Protein AF-K6VP68-F1 (afdb_monomer_lite)

Secondary structure (DSSP, 8-state):
--HHHHHHHHT-SPP-SSHHHHHHHHHHHHHHHHHHHHHHHHHTTSEEEE--TT--S-EEEES-----S-HHHHHHHHHHGGGTTS-HHHHHHSS-PPPHHHHHHHHHHTTSBPPPB--TT-TT--BPPBS-HHHHHHHHHHHHHHHHHGGGS-HHHHHHHHHHHHTTSS-PPTT-SSPTTHHHH-TTTGGGG--

Structure (mmCIF, N/CA/C/O backbone):
data_AF-K6VP68-F1
#
_entry.id   AF-K6VP68-F1
#
loop_
_atom_site.group_PDB
_atom_site.id
_atom_site.type_symbol
_atom_site.label_atom_id
_atom_site.label_alt_id
_atom_site.label_comp_id
_atom_site.label_asym_id
_atom_site.label_entity_id
_atom_site.label_seq_id
_atom_site.pdbx_PDB_ins_code
_atom_site.Cartn_x
_atom_site.Cartn_y
_atom_site.Cartn_z
_atom_site.occupancy
_atom_site.B_iso_or_equiv
_atom_site.auth_seq_id
_atom_site.auth_comp_id
_atom_site.auth_asym_id
_atom_site.auth_atom_id
_atom_site.pdbx_PDB_model_num
ATOM 1 N N . MET A 1 1 ? -4.370 8.203 -10.113 1.00 83.00 1 MET A N 1
ATOM 2 C CA . MET A 1 1 ? -3.996 6.776 -9.975 1.00 83.00 1 MET A CA 1
ATOM 3 C C . MET A 1 1 ? -4.037 6.416 -8.497 1.00 83.00 1 MET A C 1
ATOM 5 O O . MET A 1 1 ? -3.934 7.322 -7.684 1.00 83.00 1 MET A O 1
ATOM 9 N N . ARG A 1 2 ? -4.257 5.149 -8.138 1.00 89.81 2 ARG A N 1
ATOM 10 C CA . ARG A 1 2 ? -4.382 4.716 -6.736 1.00 89.81 2 ARG A CA 1
ATOM 11 C C . ARG A 1 2 ? -3.009 4.528 -6.073 1.00 89.81 2 ARG A C 1
ATOM 13 O O . ARG A 1 2 ? -2.051 4.166 -6.751 1.00 89.81 2 ARG A O 1
ATOM 20 N N . ILE A 1 3 ? -2.903 4.758 -4.762 1.00 90.88 3 ILE A N 1
ATOM 21 C CA . ILE A 1 3 ? -1.670 4.554 -3.972 1.00 90.88 3 ILE A CA 1
ATOM 22 C C . ILE A 1 3 ? -1.188 3.105 -4.112 1.00 90.88 3 ILE A C 1
ATOM 24 O O . ILE A 1 3 ? 0.007 2.852 -4.252 1.00 90.88 3 ILE A O 1
ATOM 28 N N . ALA A 1 4 ? -2.113 2.147 -4.104 1.00 90.19 4 ALA A N 1
ATOM 29 C CA . ALA A 1 4 ? -1.839 0.725 -4.243 1.00 90.19 4 ALA A CA 1
ATOM 30 C C . ALA A 1 4 ? -1.247 0.369 -5.619 1.00 90.19 4 ALA A C 1
ATOM 32 O O . ALA A 1 4 ? -0.369 -0.494 -5.693 1.00 90.19 4 ALA A O 1
ATOM 33 N N . ASP A 1 5 ? -1.655 1.068 -6.685 1.00 91.06 5 ASP A N 1
ATOM 34 C CA . ASP A 1 5 ? -1.053 0.915 -8.016 1.00 91.06 5 ASP A CA 1
ATOM 35 C C . ASP A 1 5 ? 0.373 1.441 -8.033 1.00 91.06 5 ASP A C 1
ATOM 37 O O . ASP A 1 5 ? 1.297 0.732 -8.425 1.00 91.06 5 ASP A O 1
ATOM 41 N N . GLU A 1 6 ? 0.554 2.685 -7.585 1.00 92.31 6 GLU A N 1
ATOM 42 C CA . GLU A 1 6 ? 1.857 3.341 -7.585 1.00 92.31 6 GLU A CA 1
ATOM 43 C C . GLU A 1 6 ? 2.849 2.575 -6.699 1.00 92.31 6 GLU A C 1
ATOM 45 O O . GLU A 1 6 ? 3.997 2.362 -7.090 1.00 92.31 6 GLU A O 1
ATOM 50 N N . TRP A 1 7 ? 2.392 2.043 -5.560 1.00 90.56 7 TRP A N 1
ATOM 51 C CA . TRP A 1 7 ? 3.158 1.107 -4.740 1.00 90.56 7 TRP A CA 1
ATOM 52 C C . TRP A 1 7 ? 3.591 -0.129 -5.532 1.00 90.56 7 TRP A C 1
ATOM 54 O O . TRP A 1 7 ? 4.775 -0.488 -5.514 1.00 90.56 7 TRP A O 1
ATOM 64 N N . LEU A 1 8 ? 2.659 -0.800 -6.219 1.00 88.12 8 LEU A N 1
ATOM 65 C CA . LEU A 1 8 ? 2.969 -2.030 -6.942 1.00 88.12 8 LEU A CA 1
ATOM 66 C C . LEU A 1 8 ? 3.945 -1.773 -8.091 1.00 88.12 8 LEU A C 1
ATOM 68 O O . LEU A 1 8 ? 4.853 -2.580 -8.289 1.00 88.12 8 LEU A O 1
ATOM 72 N N . LEU A 1 9 ? 3.797 -0.644 -8.785 1.00 88.44 9 LEU A N 1
ATOM 73 C CA . LEU A 1 9 ? 4.669 -0.209 -9.873 1.00 88.44 9 LEU A CA 1
ATOM 74 C C . LEU A 1 9 ? 6.091 0.089 -9.382 1.00 88.44 9 LEU A C 1
ATOM 76 O O . LEU A 1 9 ? 7.067 -0.424 -9.928 1.00 88.44 9 LEU A O 1
ATOM 80 N N . LEU A 1 10 ? 6.227 0.852 -8.295 1.00 86.38 10 LEU A N 1
ATOM 81 C CA . LEU A 1 10 ? 7.530 1.191 -7.709 1.00 86.38 10 LEU A CA 1
ATOM 82 C C . LEU A 1 10 ? 8.259 -0.013 -7.104 1.00 86.38 10 LEU A C 1
ATOM 84 O O . LEU A 1 10 ? 9.476 0.034 -6.901 1.00 86.38 10 LEU A O 1
ATOM 88 N N . THR A 1 11 ? 7.521 -1.079 -6.791 1.00 83.56 11 THR A N 1
ATOM 89 C CA . THR A 1 11 ? 8.045 -2.290 -6.148 1.00 83.56 11 THR A CA 1
ATOM 90 C C . THR A 1 11 ? 8.010 -3.531 -7.041 1.00 83.56 11 THR A C 1
ATOM 92 O O . THR A 1 11 ? 8.323 -4.623 -6.563 1.00 83.56 11 THR A O 1
ATOM 95 N N . ALA A 1 12 ? 7.655 -3.376 -8.322 1.00 76.31 12 ALA A N 1
ATOM 96 C CA . ALA A 1 12 ? 7.485 -4.477 -9.269 1.00 76.31 12 ALA A CA 1
ATOM 97 C C . ALA A 1 12 ? 8.758 -5.295 -9.482 1.00 76.31 12 ALA A C 1
ATOM 99 O O . ALA A 1 12 ? 8.712 -6.524 -9.554 1.00 76.31 12 ALA A O 1
ATOM 100 N N . GLU A 1 13 ? 9.897 -4.613 -9.525 1.00 69.88 13 GLU A N 1
ATOM 101 C CA . GLU A 1 13 ? 11.196 -5.247 -9.673 1.00 69.88 13 GLU A CA 1
ATOM 102 C C . GLU A 1 13 ? 11.677 -5.820 -8.340 1.00 69.88 13 GLU A C 1
ATOM 104 O O . GLU A 1 13 ? 11.686 -5.155 -7.297 1.00 69.88 13 GLU A O 1
ATOM 109 N N . VAL A 1 14 ? 12.107 -7.082 -8.366 1.00 68.12 14 VAL A N 1
ATOM 110 C CA . VAL A 1 14 ? 12.704 -7.723 -7.197 1.00 68.12 14 VAL A CA 1
ATOM 111 C C . VAL A 1 14 ? 14.077 -7.124 -6.933 1.00 68.12 14 VAL A C 1
ATOM 113 O O . VAL A 1 14 ? 14.968 -7.219 -7.770 1.00 68.12 14 VAL A O 1
ATOM 116 N N . LYS A 1 15 ? 14.275 -6.583 -5.729 1.00 64.62 15 LYS A N 1
ATOM 117 C CA . LYS A 1 15 ? 15.582 -6.091 -5.282 1.00 64.62 15 LYS A CA 1
ATOM 118 C C . LYS A 1 15 ? 16.310 -7.140 -4.438 1.00 64.62 15 LYS A C 1
ATOM 120 O O . LYS A 1 15 ? 15.721 -7.715 -3.518 1.00 64.62 15 LYS A O 1
ATOM 125 N N . GLY A 1 16 ? 17.598 -7.348 -4.714 1.00 65.56 16 GLY A N 1
ATOM 126 C CA . GLY A 1 16 ? 18.505 -8.134 -3.875 1.00 65.56 16 GLY A CA 1
ATOM 127 C C . GLY A 1 16 ? 19.290 -9.220 -4.612 1.00 65.56 16 GLY A C 1
ATOM 128 O O . GLY A 1 16 ? 18.717 -10.058 -5.315 1.00 65.56 16 GLY A O 1
ATOM 129 N N . ASP A 1 17 ? 20.592 -9.256 -4.343 1.00 73.31 17 ASP A N 1
ATOM 130 C CA . ASP A 1 17 ? 21.548 -10.168 -4.978 1.00 73.31 17 ASP A CA 1
ATOM 131 C C . ASP A 1 17 ? 21.465 -11.578 -4.374 1.00 73.31 17 ASP A C 1
ATOM 133 O O . ASP A 1 17 ? 21.582 -12.590 -5.069 1.00 73.31 17 ASP A O 1
ATOM 137 N N . SER A 1 18 ? 21.124 -11.671 -3.085 1.00 80.12 18 SER A N 1
ATOM 138 C CA . SER A 1 18 ? 20.953 -12.940 -2.364 1.00 80.12 18 SER A CA 1
ATOM 139 C C . SER A 1 18 ? 19.494 -13.405 -2.266 1.00 80.12 18 SER A C 1
ATOM 141 O O . SER A 1 18 ? 18.546 -12.614 -2.232 1.00 80.12 18 SER A O 1
ATOM 143 N N . ALA A 1 19 ? 19.295 -14.719 -2.116 1.00 78.50 19 ALA A N 1
ATOM 144 C CA . ALA A 1 19 ? 17.973 -15.308 -1.882 1.00 78.50 19 ALA A CA 1
ATOM 145 C C . ALA A 1 19 ? 17.286 -14.751 -0.617 1.00 78.50 19 ALA A C 1
ATOM 147 O O . ALA A 1 19 ? 16.069 -14.548 -0.605 1.00 78.50 19 ALA A O 1
ATOM 148 N N . LEU A 1 20 ? 18.064 -14.454 0.431 1.00 77.69 20 LEU A N 1
ATOM 149 C CA . LEU A 1 20 ? 17.563 -13.843 1.661 1.00 77.69 20 LEU A CA 1
ATOM 150 C C . LEU A 1 20 ? 17.020 -12.430 1.407 1.00 77.69 20 LEU A C 1
ATOM 152 O O . LEU A 1 20 ? 15.902 -12.126 1.827 1.00 77.69 20 LEU A O 1
ATOM 156 N N . GLN A 1 21 ? 17.763 -11.590 0.680 1.00 73.69 21 GLN A N 1
ATOM 157 C CA . GLN A 1 21 ? 17.317 -10.239 0.327 1.00 73.69 21 GLN A CA 1
ATOM 158 C C . GLN A 1 21 ? 16.049 -10.277 -0.531 1.00 73.69 21 GLN A C 1
ATOM 160 O O . GLN A 1 21 ? 15.086 -9.585 -0.207 1.00 73.69 21 GLN A O 1
ATOM 165 N N . ARG A 1 22 ? 15.983 -11.163 -1.536 1.00 76.88 22 ARG A N 1
ATOM 166 C CA . ARG A 1 22 ? 14.770 -11.349 -2.353 1.00 76.88 22 ARG A CA 1
ATOM 167 C C . ARG A 1 22 ? 13.565 -11.780 -1.513 1.00 76.88 22 ARG A C 1
ATOM 169 O O . ARG A 1 22 ? 12.455 -11.289 -1.713 1.00 76.88 22 ARG A O 1
ATOM 176 N N . ARG A 1 23 ? 13.762 -12.664 -0.529 1.00 78.31 23 ARG A N 1
ATOM 177 C C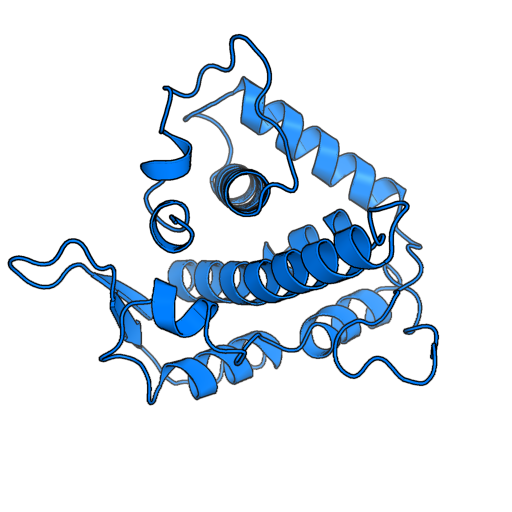A . ARG A 1 23 ? 12.700 -13.094 0.398 1.00 78.31 23 ARG A CA 1
ATOM 178 C C . ARG A 1 23 ? 12.215 -11.950 1.291 1.00 78.31 23 ARG A C 1
ATOM 180 O O . ARG A 1 23 ? 11.010 -11.817 1.505 1.00 78.31 23 ARG A O 1
ATOM 187 N N . LEU A 1 24 ? 13.131 -11.141 1.823 1.00 76.81 24 LEU A N 1
ATOM 188 C CA . LEU A 1 24 ? 12.794 -9.968 2.634 1.00 76.81 24 LEU A CA 1
ATOM 189 C C . LEU A 1 24 ? 12.072 -8.902 1.805 1.00 76.81 24 LEU A C 1
ATOM 191 O O . LEU A 1 24 ? 11.073 -8.354 2.270 1.00 76.81 24 LEU A O 1
ATOM 195 N N . TRP A 1 25 ? 12.523 -8.672 0.570 1.00 77.25 25 TRP A N 1
ATOM 196 C CA . TRP A 1 25 ? 11.880 -7.775 -0.386 1.00 77.25 25 TRP A CA 1
ATOM 197 C C . TRP A 1 25 ? 10.426 -8.172 -0.642 1.00 77.25 25 TRP A C 1
ATOM 199 O O . TRP A 1 25 ? 9.529 -7.365 -0.421 1.00 77.25 25 TRP A O 1
ATOM 209 N N . ARG A 1 26 ? 10.167 -9.442 -0.977 1.00 78.81 26 ARG A N 1
ATOM 210 C CA . ARG A 1 26 ? 8.801 -9.954 -1.196 1.00 78.81 26 ARG A CA 1
ATOM 211 C C . ARG A 1 26 ? 7.896 -9.768 0.024 1.00 78.81 26 ARG A C 1
ATOM 213 O O . ARG A 1 26 ? 6.746 -9.372 -0.109 1.00 78.81 26 ARG A O 1
ATOM 220 N N . ARG A 1 27 ? 8.416 -9.997 1.236 1.00 79.94 27 ARG A N 1
ATOM 221 C CA . ARG A 1 27 ? 7.650 -9.765 2.476 1.00 79.94 27 ARG A CA 1
ATOM 222 C C . ARG A 1 27 ? 7.305 -8.291 2.680 1.00 79.94 27 ARG A C 1
ATOM 224 O O . ARG A 1 27 ? 6.194 -7.990 3.106 1.00 79.94 27 ARG A O 1
ATOM 231 N N . ARG A 1 28 ? 8.251 -7.385 2.417 1.00 80.56 28 ARG A N 1
ATOM 232 C CA . ARG A 1 28 ? 8.028 -5.932 2.504 1.00 80.56 28 ARG A CA 1
ATOM 233 C C . ARG A 1 28 ? 7.004 -5.482 1.469 1.00 80.56 28 ARG A C 1
ATOM 235 O O . ARG A 1 28 ? 6.079 -4.766 1.833 1.00 80.56 28 ARG A O 1
ATOM 242 N N . ARG A 1 29 ? 7.127 -5.977 0.234 1.00 82.12 29 ARG A N 1
ATOM 243 C CA . ARG A 1 29 ? 6.193 -5.727 -0.866 1.00 82.12 29 ARG A CA 1
ATOM 244 C C . ARG A 1 29 ? 4.762 -6.112 -0.497 1.00 82.12 29 ARG A C 1
ATOM 246 O O . ARG A 1 29 ? 3.904 -5.240 -0.466 1.00 82.12 29 ARG A O 1
ATOM 253 N N . ALA A 1 30 ? 4.538 -7.358 -0.080 1.00 81.50 30 ALA A N 1
ATOM 254 C CA . ALA A 1 30 ? 3.215 -7.853 0.302 1.00 81.50 30 ALA A CA 1
ATOM 255 C C . ALA A 1 30 ? 2.587 -7.076 1.480 1.00 81.50 30 ALA A C 1
ATOM 257 O O . ALA A 1 30 ? 1.389 -6.771 1.483 1.00 81.50 30 ALA A O 1
ATOM 258 N N . ARG A 1 31 ? 3.397 -6.705 2.484 1.00 83.06 31 ARG A N 1
ATOM 259 C CA . ARG A 1 31 ? 2.942 -5.852 3.596 1.00 83.06 31 ARG A CA 1
ATOM 260 C C . ARG A 1 31 ? 2.537 -4.464 3.114 1.00 83.06 31 ARG A C 1
ATOM 262 O O . ARG A 1 31 ? 1.489 -3.973 3.520 1.00 83.06 31 ARG A O 1
ATOM 269 N N . GLY A 1 32 ? 3.343 -3.850 2.252 1.00 84.00 32 GLY A N 1
ATOM 270 C CA . GLY A 1 32 ? 3.037 -2.535 1.698 1.00 84.00 32 GLY A CA 1
ATOM 271 C C . GLY A 1 32 ? 1.838 -2.527 0.778 1.00 84.00 32 GLY A C 1
ATOM 272 O O . GLY A 1 32 ? 1.050 -1.600 0.861 1.00 84.00 32 GLY A O 1
ATOM 273 N N . THR A 1 33 ? 1.621 -3.599 0.019 1.00 86.88 33 THR A N 1
ATOM 274 C CA . THR A 1 33 ? 0.421 -3.774 -0.802 1.00 86.88 33 THR A CA 1
ATOM 275 C C . THR A 1 33 ? -0.829 -3.717 0.069 1.00 86.88 33 THR A C 1
ATOM 277 O O . THR A 1 33 ? -1.752 -2.955 -0.194 1.00 86.88 33 THR A O 1
ATOM 280 N N . THR A 1 34 ? -0.822 -4.461 1.175 1.00 86.62 34 THR A N 1
ATOM 281 C CA . THR A 1 34 ? -1.934 -4.463 2.135 1.00 86.62 34 THR A CA 1
ATOM 282 C C . THR A 1 34 ? -2.131 -3.086 2.765 1.00 86.62 34 THR A C 1
ATOM 284 O O . THR A 1 34 ? -3.252 -2.606 2.872 1.00 86.62 34 THR A O 1
ATOM 287 N N . LEU A 1 35 ? -1.041 -2.431 3.163 1.00 86.94 35 LEU A N 1
ATOM 288 C CA . LEU A 1 35 ? -1.094 -1.111 3.784 1.00 86.94 35 LEU A CA 1
ATOM 289 C C . LEU A 1 35 ? -1.553 -0.003 2.839 1.00 86.94 35 LEU A C 1
ATOM 291 O O . LEU A 1 35 ? -2.285 0.880 3.275 1.00 86.94 35 LEU A O 1
ATOM 295 N N . ALA A 1 36 ? -1.153 -0.050 1.572 1.00 89.25 36 ALA A N 1
ATOM 296 C CA . ALA A 1 36 ? -1.600 0.891 0.558 1.00 89.25 36 ALA A CA 1
ATOM 297 C C . ALA A 1 36 ? -3.120 0.802 0.379 1.00 89.25 36 ALA A C 1
ATOM 299 O O . ALA A 1 36 ? -3.803 1.814 0.483 1.00 89.25 36 ALA A O 1
ATOM 300 N N . VAL A 1 37 ? -3.663 -0.414 0.256 1.00 90.25 37 VAL A N 1
ATOM 301 C CA . VAL A 1 37 ? -5.119 -0.629 0.179 1.00 90.25 37 VAL A CA 1
ATOM 302 C C . VAL A 1 37 ? -5.823 -0.169 1.460 1.00 90.25 37 VAL A C 1
ATOM 304 O O . VAL A 1 37 ? -6.844 0.503 1.397 1.00 90.25 37 VAL A O 1
ATOM 307 N N . ILE A 1 38 ? -5.267 -0.463 2.639 1.00 88.31 38 ILE A N 1
ATOM 308 C CA . ILE A 1 38 ? -5.813 0.016 3.922 1.00 88.31 38 ILE A CA 1
ATOM 309 C C . ILE A 1 38 ? -5.851 1.551 3.990 1.00 88.31 38 ILE A C 1
ATOM 311 O O . ILE A 1 38 ? -6.792 2.120 4.539 1.00 88.31 38 ILE A O 1
ATOM 315 N N . THR A 1 39 ? -4.840 2.216 3.434 1.00 86.44 39 THR A N 1
ATOM 316 C CA . THR A 1 39 ? -4.741 3.680 3.409 1.00 86.44 39 THR A CA 1
ATOM 317 C C . THR A 1 39 ? -5.813 4.277 2.506 1.00 86.44 39 THR A C 1
ATOM 319 O O . THR A 1 39 ? -6.497 5.213 2.906 1.00 86.44 39 THR A O 1
ATOM 322 N N . GLU A 1 40 ? -6.035 3.684 1.335 1.00 89.06 40 GLU A N 1
ATOM 323 C CA . GLU A 1 40 ? -7.114 4.087 0.426 1.00 89.06 40 GLU A CA 1
ATOM 324 C C . GLU A 1 40 ? -8.496 3.870 1.042 1.00 89.06 40 GLU A C 1
ATOM 326 O O . GLU A 1 40 ? -9.354 4.743 0.961 1.00 89.06 40 GLU A O 1
ATOM 331 N N . LEU A 1 41 ? -8.707 2.737 1.719 1.00 89.38 41 LEU A N 1
ATOM 332 C CA . LEU A 1 41 ? -9.944 2.459 2.451 1.00 89.38 41 LEU A CA 1
ATOM 333 C C . LEU A 1 41 ? -10.196 3.482 3.565 1.00 89.38 41 LEU A C 1
ATOM 335 O O . LEU A 1 41 ? -11.343 3.860 3.805 1.00 89.38 41 LEU A O 1
ATOM 339 N N . GLN A 1 42 ? -9.137 3.939 4.238 1.00 87.94 42 GLN A N 1
ATOM 340 C CA . GLN A 1 42 ? -9.240 5.008 5.225 1.00 87.94 42 GLN A CA 1
ATOM 341 C C . GLN A 1 42 ? -9.638 6.334 4.565 1.00 87.94 42 GLN A C 1
ATOM 343 O O . GLN A 1 42 ? -10.546 7.004 5.050 1.00 87.94 42 GLN A O 1
ATOM 348 N N . GLN A 1 43 ? -8.985 6.712 3.460 1.00 86.00 43 GLN A N 1
ATOM 349 C CA . GLN A 1 43 ? -9.308 7.936 2.716 1.00 86.00 43 GLN A CA 1
ATOM 350 C C . GLN A 1 43 ? -10.738 7.916 2.164 1.00 86.00 43 GLN A C 1
ATOM 352 O O . GLN A 1 43 ? -11.405 8.944 2.152 1.00 86.00 43 GLN A O 1
ATOM 357 N N . ALA A 1 44 ? -11.230 6.739 1.774 1.00 87.69 44 ALA A N 1
ATOM 358 C CA . ALA A 1 44 ? -12.602 6.525 1.329 1.00 87.69 44 ALA A CA 1
ATOM 359 C C . ALA A 1 44 ? -13.633 6.486 2.478 1.00 87.69 44 ALA A C 1
ATOM 361 O O . ALA A 1 44 ? -14.808 6.221 2.231 1.00 87.69 44 ALA A O 1
ATOM 362 N N . GLY A 1 45 ? -13.216 6.684 3.737 1.00 88.50 45 GLY A N 1
ATOM 363 C CA . GLY A 1 45 ? -14.109 6.668 4.901 1.00 88.50 45 GLY A CA 1
ATOM 364 C C . GLY A 1 45 ? -14.691 5.288 5.228 1.00 88.50 45 GLY A C 1
ATOM 365 O O . GLY A 1 45 ? -15.682 5.185 5.946 1.00 88.50 45 GLY A O 1
ATOM 366 N N . LYS A 1 46 ? -14.101 4.208 4.705 1.00 89.75 46 LYS A N 1
ATOM 367 C CA . LYS A 1 46 ? -14.582 2.831 4.914 1.00 89.75 46 LYS A CA 1
ATOM 368 C C . LYS A 1 46 ? -14.047 2.224 6.207 1.00 89.75 46 LYS A C 1
ATOM 370 O O . LYS A 1 46 ? -14.661 1.318 6.771 1.00 89.75 46 LYS A O 1
ATOM 375 N N . LEU A 1 47 ? -12.925 2.739 6.702 1.00 89.50 47 LEU A N 1
ATOM 376 C CA . LEU A 1 47 ? -12.358 2.378 7.995 1.00 89.50 47 LEU A CA 1
ATOM 377 C C . LEU A 1 47 ? -11.737 3.587 8.691 1.00 89.50 47 LEU A C 1
ATOM 379 O O . LEU A 1 47 ? -11.350 4.563 8.052 1.00 89.50 47 LEU A O 1
ATOM 383 N N . GLU A 1 48 ? -11.591 3.482 10.005 1.00 88.62 48 GLU A N 1
ATOM 384 C CA . GLU A 1 48 ? -10.887 4.457 10.830 1.00 88.62 48 GLU A CA 1
ATOM 385 C C . GLU A 1 48 ? -9.836 3.786 11.712 1.00 88.62 48 GLU A C 1
ATOM 387 O O . GLU A 1 48 ? -9.943 2.612 12.090 1.00 88.62 48 GLU A O 1
ATOM 392 N N . PHE A 1 49 ? -8.810 4.560 12.059 1.00 87.00 49 PHE A N 1
ATOM 393 C CA . PHE A 1 49 ? -7.826 4.168 13.055 1.00 87.00 49 PHE A CA 1
ATOM 394 C C . PHE A 1 49 ? -8.098 4.877 14.364 1.00 87.00 49 PHE A C 1
ATOM 396 O O . PHE A 1 49 ? -8.374 6.073 14.382 1.00 87.00 49 PHE A O 1
ATOM 403 N N . PHE A 1 50 ? -7.933 4.151 15.459 1.00 85.00 50 PHE A N 1
ATOM 404 C CA . PHE A 1 50 ? -8.064 4.713 16.792 1.00 85.00 50 PHE A CA 1
ATOM 405 C C . PHE A 1 50 ? -7.051 4.080 17.743 1.00 85.00 50 PHE A C 1
ATOM 407 O O . PHE A 1 50 ? -6.517 2.996 17.484 1.00 85.00 50 PHE A O 1
ATOM 414 N N . TYR A 1 51 ? -6.789 4.776 18.843 1.00 85.94 51 TYR A N 1
ATOM 415 C CA . TYR A 1 51 ? -6.025 4.265 19.972 1.00 85.94 51 TYR A CA 1
ATOM 416 C C . TYR A 1 51 ? -7.007 4.047 21.122 1.00 85.94 51 TYR A C 1
ATOM 418 O O . TYR A 1 51 ? -7.685 4.998 21.511 1.00 85.94 51 TYR A O 1
ATOM 426 N N . PRO A 1 52 ? -7.148 2.817 21.636 1.00 85.50 52 PRO A N 1
ATOM 427 C CA . PRO A 1 52 ? -7.883 2.591 22.872 1.00 85.50 52 PRO A CA 1
ATOM 428 C C . PRO A 1 52 ? -7.280 3.401 24.018 1.00 85.50 52 PRO A C 1
ATOM 430 O O . PRO A 1 52 ? -6.070 3.650 24.035 1.00 85.50 52 PRO A O 1
ATOM 433 N N . GLU A 1 53 ? -8.107 3.744 25.003 1.00 86.88 53 GLU A N 1
ATOM 434 C CA . GLU A 1 53 ? -7.634 4.348 26.247 1.00 86.88 53 GLU A CA 1
ATOM 435 C C . GLU A 1 53 ? -6.482 3.522 26.838 1.00 86.88 53 GLU A C 1
ATOM 437 O O . GLU A 1 53 ? -6.538 2.291 26.893 1.00 86.88 53 GLU A O 1
ATOM 442 N N . ASN A 1 54 ? -5.412 4.207 27.244 1.00 82.94 54 ASN A N 1
ATOM 443 C CA . ASN A 1 54 ? -4.201 3.608 27.817 1.00 82.94 54 ASN A CA 1
ATOM 444 C C . ASN A 1 54 ? -3.450 2.626 26.896 1.00 82.94 54 ASN A C 1
ATOM 446 O O . ASN A 1 54 ? -2.649 1.820 27.371 1.00 82.94 54 ASN A O 1
ATOM 450 N N . SER A 1 55 ? -3.662 2.693 25.577 1.00 80.62 55 SER A N 1
ATOM 451 C CA . SER A 1 55 ? -2.949 1.858 24.613 1.00 80.62 55 SER A CA 1
ATOM 452 C C . SER A 1 55 ? -2.101 2.673 23.643 1.00 80.62 55 SER A C 1
ATOM 454 O O . SER A 1 55 ? -2.557 3.630 23.025 1.00 80.62 55 SER A O 1
ATOM 456 N N . THR A 1 56 ? -0.863 2.231 23.433 1.00 80.75 56 THR A N 1
ATOM 457 C CA . THR A 1 56 ? 0.002 2.721 22.347 1.00 80.75 56 THR A CA 1
ATOM 458 C C . THR A 1 56 ? -0.234 1.969 21.035 1.00 80.75 56 THR A C 1
ATOM 460 O O . THR A 1 56 ? 0.413 2.244 20.022 1.00 80.75 56 THR A O 1
ATOM 463 N N . GLU A 1 57 ? -1.157 1.004 21.037 1.00 80.94 57 GLU A N 1
ATOM 464 C CA . GLU A 1 57 ? -1.468 0.166 19.890 1.00 80.94 57 GLU A CA 1
ATOM 465 C C . GLU A 1 57 ? -2.566 0.790 19.040 1.00 80.94 57 GLU A C 1
ATOM 467 O O . GLU A 1 57 ? -3.685 1.020 19.494 1.00 80.94 57 GLU A O 1
ATOM 472 N N . ARG A 1 58 ? -2.261 0.992 17.759 1.00 82.12 58 ARG A N 1
ATOM 473 C CA . ARG A 1 58 ? -3.253 1.448 16.792 1.00 82.12 58 ARG A CA 1
ATOM 474 C C . ARG A 1 58 ? -4.177 0.297 16.414 1.00 82.12 58 ARG A C 1
ATOM 476 O O . ARG A 1 58 ? -3.714 -0.749 15.947 1.00 82.12 58 ARG A O 1
ATOM 483 N N . MET A 1 59 ? -5.472 0.511 16.567 1.00 86.25 59 MET A N 1
ATOM 484 C CA . MET A 1 59 ? -6.527 -0.415 16.170 1.00 86.25 59 MET A CA 1
ATOM 485 C C . MET A 1 59 ? -7.253 0.094 14.926 1.00 86.25 59 MET A C 1
ATOM 487 O O . MET A 1 59 ? -7.083 1.245 14.523 1.00 86.25 59 MET A O 1
ATOM 491 N N . VAL A 1 60 ? -8.029 -0.788 14.297 1.00 86.50 60 VAL A N 1
ATOM 492 C CA . VAL A 1 60 ? -8.821 -0.478 13.104 1.00 86.50 60 VAL A CA 1
ATOM 493 C C . VAL A 1 60 ? -10.287 -0.792 13.361 1.00 86.50 60 VAL A C 1
ATOM 495 O O . VAL A 1 60 ? -10.618 -1.846 13.907 1.00 86.50 60 VAL A O 1
ATOM 498 N N . ARG A 1 61 ? -11.168 0.119 12.957 1.00 87.62 61 ARG A N 1
ATOM 499 C CA . ARG A 1 61 ? -12.618 -0.070 12.972 1.00 87.62 61 ARG A CA 1
ATOM 500 C C . ARG A 1 61 ? -13.138 0.060 11.549 1.00 87.62 61 ARG A C 1
ATOM 502 O O . ARG A 1 61 ? -12.755 0.985 10.843 1.00 87.62 61 ARG A O 1
ATOM 509 N N . ILE A 1 62 ? -13.980 -0.878 11.126 1.00 89.19 62 ILE A N 1
ATOM 510 C CA . ILE A 1 62 ? -14.666 -0.797 9.834 1.00 89.19 62 ILE A CA 1
ATOM 511 C C . ILE A 1 62 ? -15.923 0.044 10.038 1.00 89.19 62 ILE A C 1
ATOM 513 O O . ILE A 1 62 ? -16.716 -0.259 10.926 1.00 89.19 62 ILE A O 1
ATOM 517 N N . LEU A 1 63 ? -16.067 1.098 9.239 1.00 88.06 63 LEU A N 1
ATOM 518 C CA . LEU A 1 63 ? -17.196 2.028 9.282 1.00 88.06 63 LEU A CA 1
ATOM 519 C C . LEU A 1 63 ? -18.317 1.598 8.331 1.00 88.06 63 LEU A C 1
ATOM 521 O O . LEU A 1 63 ? -19.491 1.729 8.656 1.00 88.06 63 LEU A O 1
ATOM 525 N N . SER A 1 64 ? -17.955 1.046 7.172 1.00 83.19 64 SER A N 1
ATOM 526 C CA . SER A 1 64 ? -18.895 0.513 6.186 1.00 83.19 64 SER A CA 1
ATOM 527 C C . SER A 1 64 ? -18.307 -0.738 5.540 1.00 83.19 64 SER A C 1
ATOM 529 O O . SER A 1 64 ? -17.151 -0.748 5.116 1.00 83.19 64 SER A O 1
ATOM 531 N N . ALA A 1 65 ? -19.114 -1.799 5.490 1.00 73.38 65 ALA A N 1
ATOM 532 C CA . ALA A 1 65 ? -18.777 -3.073 4.854 1.00 73.38 65 ALA A CA 1
ATOM 533 C C . ALA A 1 65 ? -19.422 -3.230 3.465 1.00 73.38 65 ALA A C 1
ATOM 535 O O . ALA A 1 65 ? -19.405 -4.325 2.903 1.00 73.38 65 ALA A O 1
ATOM 536 N N . GLU A 1 66 ? -20.011 -2.160 2.922 1.00 81.19 66 GLU A N 1
ATOM 537 C CA . GLU A 1 66 ? -20.524 -2.158 1.552 1.00 81.19 66 GLU A CA 1
ATOM 538 C C . GLU A 1 66 ? -19.399 -2.472 0.568 1.00 81.19 66 GLU A C 1
ATOM 540 O O . GLU A 1 66 ? -18.293 -1.935 0.698 1.00 81.19 66 GLU A O 1
ATOM 545 N N . GLN A 1 67 ? -19.698 -3.322 -0.418 1.00 74.94 67 GLN A N 1
ATOM 546 C CA . GLN A 1 67 ? -18.749 -3.666 -1.471 1.00 74.94 67 GLN A CA 1
ATOM 547 C C . GLN A 1 67 ? -18.287 -2.410 -2.205 1.00 74.94 67 GLN A C 1
ATOM 549 O O . GLN A 1 67 ? -19.081 -1.538 -2.555 1.00 74.94 67 GLN A O 1
ATOM 554 N N . ILE A 1 68 ? -16.981 -2.337 -2.437 1.00 77.94 68 ILE A N 1
ATOM 555 C CA . ILE A 1 68 ? -16.331 -1.211 -3.116 1.00 77.94 68 ILE A CA 1
ATOM 556 C C . ILE A 1 68 ? -16.186 -1.513 -4.617 1.00 77.94 68 ILE A C 1
ATOM 558 O O . ILE A 1 68 ? -15.788 -0.647 -5.390 1.00 77.94 68 ILE A O 1
ATOM 562 N N . HIS A 1 69 ? -16.545 -2.736 -5.038 1.00 80.19 69 HIS A N 1
ATOM 563 C CA . HIS A 1 69 ? -16.364 -3.260 -6.395 1.00 80.19 69 HIS A CA 1
ATOM 564 C C . HIS A 1 69 ? -14.899 -3.205 -6.861 1.00 80.19 69 HIS A C 1
ATOM 566 O O . HIS A 1 69 ? -14.602 -3.188 -8.053 1.00 80.19 69 HIS A O 1
ATOM 572 N N . ASP A 1 70 ? -13.976 -3.221 -5.898 1.00 86.94 70 ASP A N 1
ATOM 573 C CA . ASP A 1 70 ? -12.541 -3.351 -6.099 1.00 86.94 70 ASP A CA 1
ATOM 574 C C . ASP A 1 70 ? -12.064 -4.625 -5.385 1.00 86.94 70 ASP A C 1
ATOM 576 O O . ASP A 1 70 ? -12.075 -4.664 -4.148 1.00 86.94 70 ASP A O 1
ATOM 580 N N . PRO A 1 71 ? -11.619 -5.665 -6.117 1.00 87.88 71 PRO A N 1
ATOM 581 C CA . PRO A 1 71 ? -11.295 -6.965 -5.531 1.00 87.88 71 PRO A CA 1
ATOM 582 C C . PRO A 1 71 ? -10.272 -6.901 -4.391 1.00 87.88 71 PRO A C 1
ATOM 584 O O . PRO A 1 71 ? -10.408 -7.624 -3.400 1.00 87.88 71 PRO A O 1
ATOM 587 N N . ALA A 1 72 ? -9.264 -6.030 -4.506 1.00 88.38 72 ALA A N 1
ATOM 588 C CA . ALA A 1 72 ? -8.246 -5.839 -3.476 1.00 88.38 72 ALA A CA 1
ATOM 589 C C . ALA A 1 72 ? -8.825 -5.199 -2.203 1.00 88.38 72 ALA A C 1
ATOM 591 O O . ALA A 1 72 ? -8.603 -5.707 -1.100 1.00 88.38 72 ALA A O 1
ATOM 592 N N . SER A 1 73 ? -9.612 -4.131 -2.343 1.00 89.81 73 SER A N 1
ATOM 593 C CA . SER A 1 73 ? -10.306 -3.472 -1.229 1.00 89.81 73 SER A CA 1
ATOM 594 C C . SER A 1 73 ? -11.285 -4.413 -0.532 1.00 89.81 73 SER A C 1
ATOM 596 O O . SER A 1 73 ? -11.228 -4.559 0.690 1.00 89.81 73 SER A O 1
ATOM 598 N N . ASP A 1 74 ? -12.115 -5.131 -1.294 1.00 89.38 74 ASP A N 1
ATOM 599 C CA . ASP A 1 74 ? -13.085 -6.084 -0.747 1.00 89.38 74 ASP A CA 1
ATOM 600 C C . ASP A 1 74 ? -12.388 -7.262 -0.045 1.00 89.38 74 ASP A C 1
ATOM 602 O O . ASP A 1 74 ? -12.853 -7.773 0.979 1.00 89.38 74 ASP A O 1
ATOM 606 N N . PHE A 1 75 ? -11.246 -7.720 -0.571 1.00 88.81 75 PHE A N 1
ATOM 607 C CA . PHE A 1 75 ? -10.413 -8.718 0.100 1.00 88.81 75 PHE A CA 1
ATOM 608 C C . PHE A 1 75 ? -9.888 -8.202 1.445 1.00 88.81 75 PHE A C 1
ATOM 610 O O . PHE A 1 75 ? -9.989 -8.903 2.459 1.00 88.81 75 PHE A O 1
ATOM 617 N N . VAL A 1 76 ? -9.342 -6.984 1.473 1.00 88.44 76 VAL A N 1
ATOM 618 C CA . VAL A 1 76 ? -8.803 -6.382 2.697 1.00 88.44 76 VAL A CA 1
ATOM 619 C C . VAL A 1 76 ? -9.907 -6.173 3.729 1.00 88.44 76 VAL A C 1
ATOM 621 O O . VAL A 1 76 ? -9.723 -6.585 4.871 1.00 88.44 76 VAL A O 1
ATOM 624 N N . LEU A 1 77 ? -11.072 -5.642 3.354 1.00 88.38 77 LEU A N 1
ATOM 625 C CA . LEU A 1 77 ? -12.197 -5.470 4.279 1.00 88.38 77 LEU A CA 1
ATOM 626 C C . LEU A 1 77 ? -12.650 -6.797 4.898 1.00 88.38 77 LEU A C 1
ATOM 628 O O . LEU A 1 77 ? -12.758 -6.892 6.122 1.00 88.38 77 LEU A O 1
ATOM 632 N N . ARG A 1 78 ? -12.825 -7.851 4.088 1.00 87.25 78 ARG A N 1
ATOM 633 C CA . ARG A 1 78 ? -13.163 -9.198 4.590 1.00 87.25 78 ARG A CA 1
ATOM 634 C C . ARG A 1 78 ? -12.094 -9.760 5.524 1.00 87.25 78 ARG A C 1
ATOM 636 O O . ARG A 1 78 ? -12.421 -10.410 6.512 1.00 87.25 78 ARG A O 1
ATOM 643 N N . THR A 1 79 ? -10.825 -9.485 5.234 1.00 85.31 79 THR A N 1
ATOM 644 C CA . THR A 1 79 ? -9.691 -9.913 6.065 1.00 85.31 79 THR A CA 1
ATOM 645 C C . THR A 1 79 ? -9.634 -9.153 7.393 1.00 85.31 79 THR A C 1
ATOM 647 O O . THR A 1 79 ? -9.302 -9.737 8.425 1.00 85.31 79 THR A O 1
ATOM 650 N N . LEU A 1 80 ? -9.958 -7.858 7.386 1.00 85.12 80 LEU A N 1
ATOM 651 C CA . LEU A 1 80 ? -9.943 -7.005 8.574 1.00 85.12 80 LEU A CA 1
ATOM 652 C C . LEU A 1 80 ? -11.164 -7.209 9.474 1.00 85.12 80 LEU A C 1
ATOM 654 O O . LEU A 1 80 ? -11.031 -7.068 10.688 1.00 85.12 80 LEU A O 1
ATOM 658 N N . ALA A 1 81 ? -12.324 -7.561 8.914 1.00 85.06 81 ALA A N 1
ATOM 659 C CA . ALA A 1 81 ? -13.586 -7.686 9.645 1.00 85.06 81 ALA A CA 1
ATOM 660 C C . ALA A 1 81 ? -13.503 -8.557 10.917 1.00 85.06 81 ALA A C 1
ATOM 662 O O . ALA A 1 81 ? -13.891 -8.070 11.983 1.00 85.06 81 ALA A O 1
ATOM 663 N N . PRO A 1 82 ? -12.928 -9.778 10.894 1.00 85.31 82 PRO A N 1
ATOM 664 C CA . PRO A 1 82 ? -12.793 -10.586 12.108 1.00 85.31 82 PRO A CA 1
ATOM 665 C C . PRO A 1 82 ? -11.650 -10.128 13.033 1.00 85.31 82 PRO A C 1
ATOM 667 O O . PRO A 1 82 ? -11.482 -10.669 14.125 1.00 85.31 82 PRO A O 1
ATOM 670 N N . LEU A 1 83 ? -10.829 -9.160 12.612 1.00 83.44 83 LEU A N 1
ATOM 671 C CA . LEU A 1 83 ? -9.597 -8.752 13.293 1.00 83.44 83 LEU A CA 1
ATOM 672 C C . LEU A 1 83 ? -9.658 -7.337 13.881 1.00 83.44 83 LEU A C 1
ATOM 674 O O . LEU A 1 83 ? -8.650 -6.874 14.406 1.00 83.44 83 LEU A O 1
ATOM 678 N N . THR A 1 84 ? -10.812 -6.668 13.867 1.00 79.81 84 THR A N 1
ATOM 679 C CA . THR A 1 84 ? -10.996 -5.293 14.388 1.00 79.81 84 THR A CA 1
ATOM 680 C C . THR A 1 84 ? -10.564 -5.121 15.849 1.00 79.81 84 THR A C 1
ATOM 682 O O . THR A 1 84 ? -10.133 -4.046 16.252 1.00 79.81 84 THR A O 1
ATOM 685 N N . ARG A 1 85 ? -10.591 -6.200 16.645 1.00 79.94 85 ARG A N 1
ATOM 686 C CA . ARG A 1 85 ? -10.105 -6.227 18.039 1.00 79.94 85 ARG A CA 1
ATOM 687 C C . ARG A 1 85 ? -8.591 -6.428 18.182 1.00 79.94 85 ARG A C 1
ATOM 689 O O . ARG A 1 85 ? -8.094 -6.558 19.298 1.00 79.94 85 ARG A O 1
ATOM 696 N N . ARG A 1 86 ? -7.837 -6.498 17.083 1.00 83.81 86 ARG A N 1
ATOM 697 C CA . ARG A 1 86 ? -6.383 -6.692 17.102 1.00 83.81 86 ARG A CA 1
ATOM 698 C C . ARG A 1 86 ? -5.648 -5.411 16.708 1.00 83.81 86 ARG A C 1
ATOM 700 O O . ARG A 1 86 ? -6.118 -4.674 15.845 1.00 83.81 86 ARG A O 1
ATOM 707 N N . PRO A 1 87 ? -4.450 -5.176 17.270 1.00 85.38 87 PRO A N 1
ATOM 708 C CA . PRO A 1 87 ? -3.573 -4.122 16.791 1.00 85.38 87 PRO A CA 1
ATOM 709 C C . PRO A 1 87 ? -3.258 -4.282 15.306 1.00 85.38 87 PRO A C 1
ATOM 711 O O . PRO A 1 87 ? -2.867 -5.367 14.862 1.00 85.38 87 PRO A O 1
ATOM 714 N N . LEU A 1 88 ? -3.334 -3.186 14.558 1.00 80.56 88 LEU A N 1
ATOM 715 C CA . LEU A 1 88 ? -3.087 -3.146 13.119 1.00 80.56 88 LEU A CA 1
ATOM 716 C C . LEU A 1 88 ? -1.705 -3.715 12.762 1.00 80.56 88 LEU A C 1
ATOM 718 O O . LEU A 1 88 ? -1.576 -4.500 11.822 1.00 80.56 88 LEU A O 1
ATOM 722 N N . ARG A 1 89 ? -0.683 -3.445 13.588 1.00 77.88 89 ARG A N 1
ATOM 723 C CA . ARG A 1 89 ? 0.660 -4.027 13.418 1.00 77.88 89 ARG A CA 1
ATOM 724 C C . ARG A 1 89 ? 0.660 -5.558 13.453 1.00 77.88 89 ARG A C 1
ATOM 726 O O . ARG A 1 89 ? 1.415 -6.191 12.718 1.00 77.88 89 ARG A O 1
ATOM 733 N N . LYS A 1 90 ? -0.183 -6.178 14.289 1.00 80.50 90 LYS A N 1
ATOM 734 C CA . LYS A 1 90 ? -0.300 -7.643 14.378 1.00 80.50 90 LYS A CA 1
ATOM 735 C C . LYS A 1 90 ? -1.029 -8.203 13.161 1.00 80.50 90 LYS A C 1
ATOM 737 O O . LYS A 1 90 ? -0.622 -9.247 12.661 1.00 80.50 90 LYS A O 1
ATOM 742 N N . ILE A 1 91 ? -2.034 -7.487 12.659 1.00 79.00 91 ILE A N 1
ATOM 743 C CA . ILE A 1 91 ? -2.784 -7.866 11.458 1.00 79.00 91 ILE A CA 1
ATOM 744 C C . ILE A 1 91 ? -1.868 -7.878 10.228 1.00 79.00 91 ILE A C 1
ATOM 746 O O . ILE A 1 91 ? -1.787 -8.889 9.544 1.00 79.00 91 ILE A O 1
ATOM 750 N N . ILE A 1 92 ? -1.090 -6.811 10.009 1.00 76.38 92 ILE A N 1
ATOM 751 C CA . ILE A 1 92 ? -0.161 -6.695 8.866 1.00 76.38 92 ILE A CA 1
ATOM 752 C C . ILE A 1 92 ? 0.989 -7.717 8.948 1.00 76.38 92 ILE A C 1
ATOM 754 O O . ILE A 1 92 ? 1.556 -8.130 7.933 1.00 76.38 92 ILE A O 1
ATOM 758 N N . ARG A 1 93 ? 1.386 -8.122 10.165 1.00 73.69 93 ARG A N 1
ATOM 759 C CA . ARG A 1 93 ? 2.436 -9.133 10.382 1.00 73.69 93 ARG A CA 1
ATOM 760 C C . ARG A 1 93 ? 1.934 -10.561 10.168 1.00 73.69 93 ARG A C 1
ATOM 762 O O . ARG A 1 93 ? 2.725 -11.402 9.729 1.00 73.69 93 ARG A O 1
ATOM 769 N N . GLN A 1 94 ? 0.673 -10.846 10.493 1.00 67.62 94 GLN A N 1
ATOM 770 C CA . GLN A 1 94 ? 0.027 -12.111 10.148 1.00 67.62 94 GLN A CA 1
ATOM 771 C C . GLN A 1 94 ? -0.047 -12.183 8.618 1.00 67.62 94 GLN A C 1
ATOM 773 O O . GLN A 1 94 ? -0.297 -11.182 7.963 1.00 67.62 94 GLN A O 1
ATOM 778 N N . ARG A 1 95 ? 0.260 -13.338 8.019 1.00 58.56 95 ARG A N 1
ATOM 779 C CA . ARG A 1 95 ? 0.447 -13.508 6.559 1.00 58.56 95 ARG A CA 1
ATOM 780 C C . ARG A 1 95 ? -0.828 -13.288 5.717 1.00 58.56 95 ARG A C 1
ATOM 782 O O . ARG A 1 95 ? -0.884 -13.737 4.578 1.00 58.56 95 ARG A O 1
ATOM 789 N N . SER A 1 96 ? -1.831 -12.611 6.261 1.00 56.16 96 SER A N 1
ATOM 790 C CA . SER A 1 96 ? -3.068 -12.186 5.617 1.00 56.16 96 SER A CA 1
ATOM 791 C C . SER A 1 96 ? -2.824 -10.919 4.795 1.00 56.16 96 SER A C 1
ATOM 793 O O . SER A 1 96 ? -3.442 -9.880 5.011 1.00 56.16 96 SER A O 1
ATOM 795 N N . THR A 1 97 ? -1.841 -10.979 3.898 1.00 68.69 97 THR A N 1
ATOM 796 C CA . THR A 1 97 ? -1.527 -9.867 3.004 1.00 68.69 97 THR A CA 1
ATOM 797 C C . THR A 1 97 ? -2.439 -9.920 1.791 1.00 68.69 97 THR A C 1
ATOM 799 O O . THR A 1 97 ? -2.622 -10.999 1.226 1.00 68.69 97 THR A O 1
ATOM 802 N N . CYS A 1 98 ? -2.968 -8.769 1.375 1.00 76.44 98 CYS A N 1
ATOM 803 C CA . CYS A 1 98 ? -3.692 -8.632 0.115 1.00 76.44 98 CYS A CA 1
ATOM 804 C C . CYS A 1 98 ? -2.870 -9.272 -1.019 1.00 76.44 98 CYS A C 1
ATOM 806 O O . CYS A 1 98 ? -1.705 -8.888 -1.191 1.00 76.44 98 CYS A O 1
ATOM 808 N N . PRO A 1 99 ? -3.420 -10.251 -1.765 1.00 79.62 99 PRO A N 1
ATOM 809 C CA . PRO A 1 99 ? -2.717 -10.842 -2.890 1.00 79.62 99 PRO A CA 1
ATOM 810 C C . PRO A 1 99 ? -2.356 -9.762 -3.909 1.00 79.62 99 PRO A C 1
ATOM 812 O O . PRO A 1 99 ? -3.220 -9.015 -4.363 1.00 79.62 99 PRO A O 1
ATOM 815 N N . GLU A 1 100 ? -1.076 -9.688 -4.282 1.00 80.25 100 GLU A N 1
ATOM 816 C CA . GLU A 1 100 ? -0.587 -8.720 -5.276 1.00 80.25 100 GLU A CA 1
ATOM 817 C C . GLU A 1 100 ? -1.286 -8.891 -6.630 1.00 80.25 100 GLU A C 1
ATOM 819 O O . GLU A 1 100 ? -1.445 -7.918 -7.359 1.00 80.25 100 GLU A O 1
ATOM 824 N N . SER A 1 101 ? -1.725 -10.112 -6.951 1.00 80.88 101 SER A N 1
ATOM 825 C CA . SER A 1 101 ? -2.463 -10.419 -8.178 1.00 80.88 101 SER A CA 1
ATOM 826 C C . SER A 1 101 ? -3.747 -9.601 -8.315 1.00 80.88 101 SER A C 1
ATOM 828 O O . SER A 1 101 ? -4.023 -9.124 -9.408 1.00 80.88 101 SER A O 1
ATOM 830 N N . LEU A 1 102 ? -4.463 -9.342 -7.212 1.00 84.50 102 LEU A N 1
ATOM 831 C CA . LEU A 1 102 ? -5.708 -8.561 -7.234 1.00 84.50 102 LEU A CA 1
ATOM 832 C C . LEU A 1 102 ? -5.483 -7.099 -7.645 1.00 84.50 102 LEU A C 1
ATOM 834 O O . LEU A 1 102 ? -6.390 -6.465 -8.169 1.00 84.50 102 LEU A O 1
ATOM 838 N N . LEU A 1 103 ? -4.284 -6.557 -7.408 1.00 84.44 103 LEU A N 1
ATOM 839 C CA . LEU A 1 103 ? -3.901 -5.230 -7.899 1.00 84.44 103 LEU A CA 1
ATOM 840 C C . LEU A 1 103 ? -3.285 -5.299 -9.299 1.00 84.44 103 LEU A C 1
ATOM 842 O O . LEU A 1 103 ? -3.521 -4.424 -10.131 1.00 84.44 103 LEU A O 1
ATOM 846 N N . ALA A 1 104 ? -2.485 -6.335 -9.560 1.00 84.44 104 ALA A N 1
ATOM 847 C CA . ALA A 1 104 ? -1.771 -6.488 -10.818 1.00 84.44 104 ALA A CA 1
ATOM 848 C C . ALA A 1 104 ? -2.715 -6.675 -12.009 1.00 84.44 104 ALA A C 1
ATOM 850 O O . ALA A 1 104 ? -2.419 -6.145 -13.071 1.00 84.44 104 ALA A O 1
ATOM 851 N N . GLU A 1 105 ? -3.846 -7.367 -11.842 1.00 84.62 105 GLU A N 1
ATOM 852 C CA . GLU A 1 105 ? -4.836 -7.587 -12.909 1.00 84.62 105 GLU A CA 1
ATOM 853 C C . GLU A 1 105 ? -5.261 -6.283 -13.587 1.00 84.62 105 GLU A C 1
ATOM 855 O O . GLU A 1 105 ? -5.252 -6.192 -14.815 1.00 84.62 105 GLU A O 1
ATOM 860 N N . ARG A 1 106 ? -5.530 -5.237 -12.800 1.00 85.44 106 ARG A N 1
ATOM 861 C CA . ARG A 1 106 ? -5.879 -3.924 -13.346 1.00 85.44 106 ARG A CA 1
ATOM 862 C C . ARG A 1 106 ? -4.712 -3.267 -14.079 1.00 85.44 106 ARG A C 1
ATOM 864 O O . ARG A 1 106 ? -4.898 -2.676 -15.138 1.00 85.44 106 ARG A O 1
ATOM 871 N N . LEU A 1 107 ? -3.504 -3.346 -13.525 1.00 87.94 107 LEU A N 1
ATOM 872 C CA . LEU A 1 107 ? -2.315 -2.777 -14.165 1.00 87.94 107 LEU A CA 1
ATOM 873 C C . LEU A 1 107 ? -1.936 -3.523 -15.453 1.00 87.94 107 LEU A C 1
ATOM 875 O O . LEU A 1 107 ? -1.405 -2.916 -16.380 1.00 87.94 107 LEU A O 1
ATOM 879 N N . ILE A 1 108 ? -2.251 -4.816 -15.529 1.00 87.56 108 ILE A N 1
ATOM 880 C CA . ILE A 1 108 ? -2.128 -5.626 -16.741 1.00 87.56 108 ILE A CA 1
ATOM 881 C C . ILE A 1 108 ? -3.186 -5.211 -17.764 1.00 87.56 108 ILE A C 1
ATOM 883 O O . ILE A 1 108 ? -2.846 -5.003 -18.926 1.00 87.56 108 ILE A O 1
ATOM 887 N N . SER A 1 109 ? -4.445 -5.019 -17.352 1.00 86.12 109 SER A N 1
ATOM 888 C CA . SER A 1 109 ? -5.521 -4.648 -18.281 1.00 86.12 109 SER A CA 1
ATOM 889 C C . SER A 1 109 ? -5.303 -3.288 -18.945 1.00 86.12 109 SER A C 1
ATOM 891 O O . SER A 1 109 ? -5.736 -3.089 -20.074 1.00 86.12 109 SER A O 1
ATOM 893 N N . ILE A 1 110 ? -4.620 -2.356 -18.269 1.00 87.81 110 ILE A N 1
ATOM 894 C CA . ILE A 1 110 ? -4.245 -1.051 -18.843 1.00 87.81 110 ILE A CA 1
ATOM 895 C C . ILE A 1 110 ? -2.875 -1.064 -19.545 1.00 87.81 110 ILE A C 1
ATOM 897 O O . ILE A 1 110 ? -2.398 -0.018 -19.978 1.00 87.81 110 ILE A O 1
ATOM 901 N N . GLY A 1 111 ? -2.224 -2.228 -19.652 1.00 86.19 111 GLY A N 1
ATOM 902 C CA . GLY A 1 111 ? -0.966 -2.408 -20.383 1.00 86.19 111 GLY A CA 1
ATOM 903 C C . GLY A 1 111 ? 0.284 -1.882 -19.674 1.00 86.19 111 GLY A C 1
ATOM 904 O O . GLY A 1 111 ? 1.319 -1.701 -20.310 1.00 86.19 111 GLY A O 1
ATOM 905 N N . TRP A 1 112 ? 0.218 -1.613 -18.371 1.00 88.00 112 TRP A N 1
ATOM 906 C CA . TRP A 1 112 ? 1.348 -1.061 -17.618 1.00 88.00 112 TRP A CA 1
ATOM 907 C C . TRP A 1 112 ? 2.273 -2.140 -17.062 1.00 88.00 112 TRP A C 1
ATOM 909 O O . TRP A 1 112 ? 3.487 -1.936 -16.965 1.00 88.00 112 TRP A O 1
ATOM 919 N N . LEU A 1 113 ? 1.697 -3.296 -16.734 1.00 84.38 113 LEU A N 1
ATOM 920 C CA . LEU A 1 113 ? 2.412 -4.512 -16.376 1.00 84.38 113 LEU A CA 1
ATOM 921 C C . LEU A 1 113 ? 2.145 -5.605 -17.414 1.00 84.38 113 LEU A C 1
ATOM 923 O O . LEU A 1 113 ? 1.038 -5.738 -17.927 1.00 84.38 113 LEU A O 1
ATOM 927 N N . GLY A 1 114 ? 3.153 -6.426 -17.684 1.00 80.38 114 GLY A N 1
ATOM 928 C CA . GLY A 1 114 ? 2.978 -7.695 -18.377 1.00 80.38 114 GLY A CA 1
ATOM 929 C C . GLY A 1 114 ? 2.384 -8.768 -17.458 1.00 80.38 114 GLY A C 1
ATOM 930 O O . GLY A 1 114 ? 2.437 -8.634 -16.228 1.00 80.38 114 GLY A O 1
ATOM 931 N N . PRO A 1 115 ? 1.850 -9.862 -18.029 1.00 76.44 115 PRO A N 1
ATOM 932 C CA . PRO A 1 115 ? 1.380 -10.997 -17.244 1.00 76.44 115 PRO A CA 1
ATOM 933 C C . PRO A 1 115 ? 2.509 -11.555 -16.370 1.00 76.44 115 PRO A C 1
ATOM 935 O O . PRO A 1 115 ? 3.690 -11.486 -16.724 1.00 76.44 115 PRO A O 1
ATOM 938 N N . ALA A 1 116 ? 2.149 -12.109 -15.210 1.00 70.12 116 ALA A N 1
ATOM 939 C CA . ALA A 1 116 ? 3.127 -12.706 -14.309 1.00 70.12 116 ALA A CA 1
ATOM 940 C C . ALA A 1 116 ? 3.924 -13.795 -15.041 1.00 70.12 116 ALA A C 1
ATOM 942 O O . ALA A 1 116 ? 3.356 -14.732 -15.602 1.00 70.12 116 ALA A O 1
ATOM 943 N N . SER A 1 117 ? 5.251 -13.698 -15.000 1.00 63.72 117 SER A N 1
ATOM 944 C CA . SER A 1 117 ? 6.105 -14.793 -15.460 1.00 63.72 117 SER A CA 1
ATOM 945 C C . SER A 1 117 ? 6.023 -15.941 -14.446 1.00 63.72 117 SER A C 1
ATOM 947 O O . SER A 1 117 ? 6.350 -15.773 -13.267 1.00 63.72 117 SER A O 1
ATOM 949 N N . ASN A 1 118 ? 5.542 -17.110 -14.884 1.00 50.03 118 ASN A N 1
ATOM 950 C CA . ASN A 1 118 ? 5.415 -18.303 -14.046 1.00 50.03 118 ASN A CA 1
ATOM 951 C C . ASN A 1 118 ? 6.799 -18.864 -13.696 1.00 50.03 118 ASN A C 1
ATOM 953 O O . ASN A 1 118 ? 7.281 -19.807 -14.318 1.00 50.03 118 ASN A O 1
ATOM 957 N N . VAL A 1 119 ? 7.441 -18.325 -12.660 1.00 46.03 119 VAL A N 1
ATOM 958 C CA . VAL A 1 119 ? 8.525 -19.045 -11.985 1.00 46.03 119 VAL A CA 1
ATOM 959 C C . VAL A 1 119 ? 7.877 -20.033 -11.015 1.00 46.03 119 VAL A C 1
ATOM 961 O O . VAL A 1 119 ? 7.433 -19.670 -9.922 1.00 46.03 119 VAL A O 1
ATOM 964 N N . ILE A 1 120 ? 7.779 -21.285 -11.464 1.00 37.28 120 ILE A N 1
ATOM 965 C CA . ILE A 1 120 ? 7.252 -22.441 -10.728 1.00 37.28 120 ILE A CA 1
ATOM 966 C C . ILE A 1 120 ? 7.843 -22.465 -9.303 1.00 37.28 120 ILE A C 1
ATOM 968 O O . ILE A 1 120 ? 9.058 -22.443 -9.123 1.00 37.28 120 ILE A O 1
ATOM 972 N N . GLY A 1 121 ? 6.980 -22.492 -8.276 1.00 35.69 121 GLY A N 1
ATOM 973 C CA . GLY A 1 121 ? 7.376 -22.730 -6.874 1.00 35.69 121 GLY A CA 1
ATOM 974 C C . GLY A 1 121 ? 7.218 -21.562 -5.887 1.00 35.69 121 GLY A C 1
ATOM 975 O O . GLY A 1 121 ? 7.483 -21.723 -4.697 1.00 35.69 121 GLY A O 1
ATOM 976 N N . SER A 1 122 ? 6.748 -2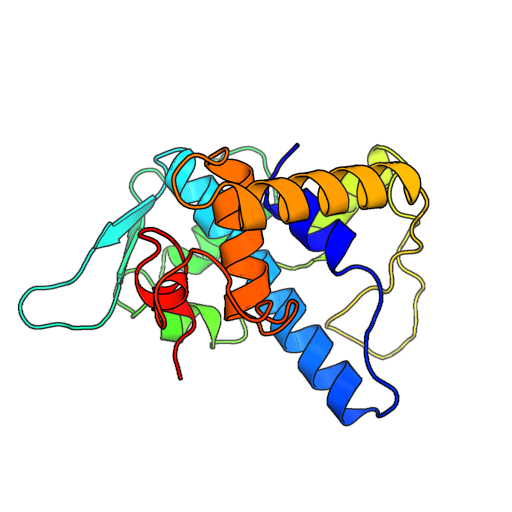0.391 -6.319 1.00 37.44 122 SER A N 1
ATOM 977 C CA . SER A 1 122 ? 6.612 -19.204 -5.462 1.00 37.44 122 SER A CA 1
ATOM 978 C C . SER A 1 122 ? 5.140 -18.830 -5.250 1.00 37.44 122 SER A C 1
ATOM 980 O O . SER A 1 122 ? 4.594 -18.016 -5.983 1.00 37.44 122 SER A O 1
ATOM 982 N N . ARG A 1 123 ? 4.490 -19.364 -4.203 1.00 38.97 123 ARG A N 1
ATOM 983 C CA . ARG A 1 123 ? 3.101 -19.012 -3.805 1.00 38.97 123 ARG A CA 1
ATOM 984 C C . ARG A 1 123 ? 2.889 -17.526 -3.420 1.00 38.97 123 ARG A C 1
ATOM 986 O O . ARG A 1 123 ? 1.825 -17.191 -2.918 1.00 38.97 123 ARG A O 1
ATOM 993 N N . PHE A 1 124 ? 3.889 -16.648 -3.567 1.00 45.12 124 PHE A N 1
ATOM 994 C CA . PHE A 1 124 ? 3.890 -15.333 -2.908 1.00 45.12 124 PHE A CA 1
ATOM 995 C C . PHE A 1 124 ? 4.488 -14.146 -3.683 1.00 45.12 124 PHE A C 1
ATOM 997 O O . PHE A 1 124 ? 4.641 -13.095 -3.075 1.00 45.12 124 PHE A O 1
ATOM 1004 N N . ALA A 1 125 ? 4.839 -14.246 -4.967 1.00 48.94 125 ALA A N 1
ATOM 1005 C CA . ALA A 1 125 ? 5.207 -13.050 -5.742 1.00 48.94 125 ALA A CA 1
ATOM 1006 C C . ALA A 1 125 ? 5.264 -13.362 -7.236 1.00 48.94 125 ALA A C 1
ATOM 1008 O O . ALA A 1 125 ? 6.087 -14.182 -7.650 1.00 48.94 125 ALA A O 1
ATOM 1009 N N . GLY A 1 126 ? 4.427 -12.683 -8.018 1.00 57.53 126 GLY A N 1
ATOM 1010 C CA . GLY A 1 126 ? 4.604 -12.583 -9.461 1.00 57.53 126 GLY A CA 1
ATOM 1011 C C . GLY A 1 126 ? 5.680 -11.542 -9.760 1.00 57.53 126 GLY A C 1
ATOM 1012 O O . GLY A 1 126 ? 5.610 -10.410 -9.271 1.00 57.53 126 GLY A O 1
ATOM 1013 N N . ASN A 1 127 ? 6.688 -11.923 -10.543 1.00 68.69 127 ASN A N 1
ATOM 1014 C CA . ASN A 1 127 ? 7.497 -10.945 -11.257 1.00 68.69 127 ASN A CA 1
ATOM 1015 C C . ASN A 1 127 ? 6.671 -10.504 -12.466 1.00 68.69 127 ASN A C 1
ATOM 1017 O O . ASN A 1 127 ? 6.457 -11.298 -13.388 1.00 68.69 127 ASN A O 1
ATOM 1021 N N . TYR A 1 128 ? 6.188 -9.266 -12.423 1.00 73.06 128 TYR A N 1
ATOM 1022 C CA . TYR A 1 128 ? 5.430 -8.653 -13.506 1.00 73.06 128 TYR A CA 1
ATOM 1023 C C . TYR A 1 128 ? 6.394 -7.806 -14.342 1.00 73.06 128 TYR A C 1
ATOM 1025 O O . TYR A 1 128 ? 6.984 -6.874 -13.785 1.00 73.06 128 TYR A O 1
ATOM 1033 N N . PRO A 1 129 ? 6.607 -8.122 -15.633 1.00 75.56 129 PRO A N 1
ATOM 1034 C CA . PRO A 1 129 ? 7.378 -7.262 -16.525 1.00 75.56 129 PRO A CA 1
ATOM 1035 C C . PRO A 1 129 ? 6.813 -5.838 -16.519 1.00 75.56 129 PRO A C 1
ATOM 1037 O O . PRO A 1 129 ? 5.600 -5.660 -16.581 1.00 75.56 129 PRO A O 1
ATOM 1040 N N . MET A 1 130 ? 7.674 -4.825 -16.428 1.00 83.62 130 MET A N 1
ATOM 1041 C CA . MET A 1 130 ? 7.249 -3.425 -16.460 1.00 83.62 130 MET A CA 1
ATOM 1042 C C . MET A 1 130 ? 7.197 -2.931 -17.905 1.00 83.62 130 MET A C 1
ATOM 1044 O O . MET A 1 130 ? 8.227 -2.926 -18.576 1.00 83.62 130 MET A O 1
ATOM 1048 N N . TYR A 1 131 ? 6.032 -2.479 -18.370 1.00 83.69 131 TYR A N 1
ATOM 1049 C CA . TYR A 1 131 ? 5.879 -1.867 -19.698 1.00 83.69 131 TYR A CA 1
ATOM 1050 C C . TYR A 1 131 ? 5.7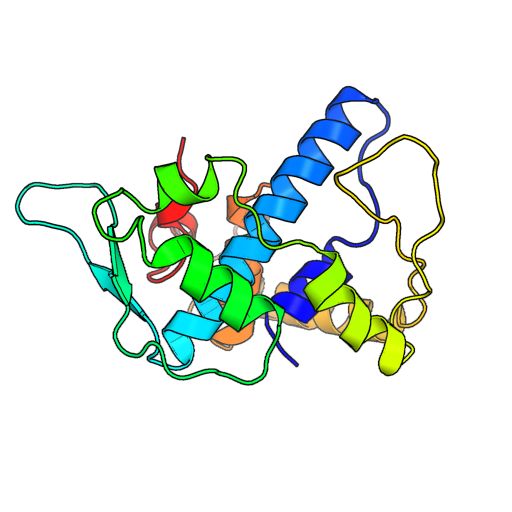20 -0.346 -19.617 1.00 83.69 131 TYR A C 1
ATOM 1052 O O . TYR A 1 131 ? 6.169 0.373 -20.506 1.00 83.69 131 TYR A O 1
ATOM 1060 N N . ALA A 1 132 ? 5.193 0.172 -18.506 1.00 83.19 132 ALA A N 1
ATOM 1061 C CA . ALA A 1 132 ? 5.032 1.606 -18.273 1.00 83.19 132 ALA A CA 1
ATOM 1062 C C . ALA A 1 132 ? 6.234 2.244 -17.545 1.00 83.19 132 ALA A C 1
ATOM 1064 O O . ALA A 1 132 ? 6.067 2.974 -16.568 1.00 83.19 132 ALA A O 1
ATOM 1065 N N . ALA A 1 133 ? 7.465 1.997 -18.012 1.00 84.06 133 ALA A N 1
ATOM 1066 C CA . ALA A 1 133 ? 8.681 2.526 -17.373 1.00 84.06 133 ALA A CA 1
ATOM 1067 C C . ALA A 1 133 ? 8.682 4.065 -17.253 1.00 84.06 133 ALA A C 1
ATOM 1069 O O . ALA A 1 133 ? 9.117 4.619 -16.243 1.00 84.06 133 ALA A O 1
ATOM 1070 N N . HIS A 1 134 ? 8.135 4.752 -18.257 1.00 86.75 134 HIS A N 1
ATOM 1071 C CA . HIS A 1 134 ? 7.972 6.204 -18.251 1.00 86.75 134 HIS A CA 1
ATOM 1072 C C . HIS A 1 134 ? 7.014 6.694 -17.150 1.00 86.75 134 HIS A C 1
ATOM 1074 O O . HIS A 1 134 ? 7.308 7.666 -16.457 1.00 86.75 134 HIS A O 1
ATOM 1080 N N . GLU A 1 135 ? 5.899 5.996 -16.923 1.00 87.81 135 GLU A N 1
ATOM 1081 C CA . GLU A 1 135 ? 4.958 6.353 -15.853 1.00 87.81 135 GLU A CA 1
ATOM 1082 C C . GLU A 1 135 ? 5.565 6.099 -14.471 1.00 87.81 135 GLU A C 1
ATOM 1084 O O . GLU A 1 135 ? 5.429 6.927 -13.572 1.00 87.81 135 GLU A O 1
ATOM 1089 N N . VAL A 1 136 ? 6.339 5.019 -14.314 1.00 87.50 136 VAL A N 1
ATOM 1090 C CA . VAL A 1 136 ? 7.127 4.782 -13.093 1.00 87.50 136 VAL A CA 1
ATOM 1091 C C . VAL A 1 136 ? 8.090 5.935 -12.825 1.00 87.50 136 VAL A C 1
ATOM 1093 O O . VAL A 1 136 ? 8.230 6.365 -11.679 1.00 87.50 136 VAL A O 1
ATOM 1096 N N . GLN A 1 137 ? 8.750 6.448 -13.863 1.00 86.25 137 GLN A N 1
ATOM 1097 C CA . GLN A 1 137 ? 9.684 7.558 -13.726 1.00 86.25 137 GLN A CA 1
ATOM 1098 C C . GLN A 1 137 ? 8.983 8.850 -13.278 1.00 86.25 137 GLN A C 1
ATOM 1100 O O . GLN A 1 137 ? 9.450 9.488 -12.335 1.00 86.25 137 GLN A O 1
ATOM 1105 N N . LYS A 1 138 ? 7.810 9.171 -13.835 1.00 92.31 138 LYS A N 1
ATOM 1106 C CA . LYS A 1 138 ? 6.985 10.300 -13.365 1.00 92.31 138 LYS A CA 1
ATOM 1107 C C . LYS A 1 138 ? 6.583 10.169 -11.895 1.00 92.31 138 LYS A C 1
ATOM 1109 O O . LYS A 1 138 ? 6.657 11.141 -11.145 1.00 92.31 138 LYS A O 1
ATOM 1114 N N . ILE A 1 139 ? 6.173 8.971 -11.461 1.00 90.38 139 ILE A N 1
ATOM 1115 C CA . ILE A 1 139 ? 5.843 8.715 -10.048 1.00 90.38 139 ILE A CA 1
ATOM 1116 C C . ILE A 1 139 ? 7.080 8.963 -9.170 1.00 90.38 139 ILE A C 1
ATOM 1118 O O . ILE A 1 139 ? 6.988 9.610 -8.128 1.00 90.38 139 ILE A O 1
ATOM 1122 N N . ARG A 1 140 ? 8.262 8.488 -9.588 1.00 86.00 140 ARG A N 1
ATOM 1123 C CA . ARG A 1 140 ? 9.517 8.718 -8.850 1.00 86.00 140 ARG A CA 1
ATOM 1124 C C . ARG A 1 140 ? 9.830 10.205 -8.711 1.00 86.00 140 ARG A C 1
ATOM 1126 O O . ARG A 1 140 ? 10.212 10.637 -7.627 1.00 86.00 140 ARG A O 1
ATOM 1133 N N . GLU A 1 141 ? 9.658 10.982 -9.774 1.00 88.50 141 GLU A N 1
ATOM 1134 C CA . GLU A 1 141 ? 9.891 12.429 -9.762 1.00 88.50 141 GLU A CA 1
ATOM 1135 C C . GLU A 1 141 ? 8.936 13.154 -8.812 1.00 88.50 141 GLU A C 1
ATOM 1137 O O . GLU A 1 141 ? 9.397 13.933 -7.977 1.00 88.50 141 GLU A O 1
ATOM 1142 N N . ARG A 1 142 ? 7.638 12.822 -8.846 1.00 90.56 142 ARG A N 1
ATOM 1143 C CA . ARG A 1 142 ? 6.640 13.330 -7.888 1.00 90.56 142 ARG A CA 1
ATOM 1144 C C . ARG A 1 142 ? 7.038 13.058 -6.439 1.00 90.56 142 ARG A C 1
ATOM 1146 O O . ARG A 1 142 ? 7.086 13.977 -5.628 1.00 90.56 142 ARG A O 1
ATOM 1153 N N . ILE A 1 143 ? 7.439 11.826 -6.129 1.00 85.19 143 ILE A N 1
ATOM 1154 C CA . ILE A 1 143 ? 7.875 11.436 -4.779 1.00 85.19 143 ILE A CA 1
ATOM 1155 C C . ILE A 1 143 ? 9.132 12.199 -4.347 1.00 85.19 143 ILE A C 1
ATOM 1157 O O . ILE A 1 143 ? 9.249 12.596 -3.186 1.00 85.19 143 ILE A O 1
ATOM 1161 N N . LEU A 1 144 ? 10.087 12.413 -5.256 1.00 82.38 144 LEU A N 1
ATOM 1162 C CA . LEU A 1 144 ? 11.289 13.199 -4.966 1.00 82.38 144 LEU A CA 1
ATOM 1163 C C . LEU A 1 144 ? 10.951 14.667 -4.696 1.00 82.38 144 LEU A C 1
ATOM 1165 O O . LEU A 1 144 ? 11.533 15.266 -3.790 1.00 82.38 144 LEU A O 1
ATOM 1169 N N . MET A 1 145 ? 10.011 15.237 -5.449 1.00 82.69 145 MET A N 1
ATOM 1170 C CA . MET A 1 145 ? 9.512 16.590 -5.209 1.00 82.69 145 MET A CA 1
ATOM 1171 C C . MET A 1 145 ? 8.779 16.678 -3.870 1.00 82.69 145 MET A C 1
ATOM 1173 O O . MET A 1 145 ? 9.089 17.563 -3.076 1.00 82.69 145 MET A O 1
ATOM 1177 N N . ALA A 1 146 ? 7.919 15.710 -3.550 1.00 84.50 146 ALA A N 1
ATOM 1178 C CA . ALA A 1 146 ? 7.236 15.632 -2.262 1.00 84.50 146 ALA A CA 1
ATOM 1179 C C . ALA A 1 146 ? 8.218 15.511 -1.083 1.00 84.50 146 ALA A C 1
ATOM 1181 O O . ALA A 1 146 ? 8.075 16.176 -0.057 1.00 84.50 146 ALA A O 1
ATOM 1182 N N . ALA A 1 147 ? 9.289 14.726 -1.243 1.00 76.94 147 ALA A N 1
ATOM 1183 C CA . ALA A 1 147 ? 10.332 14.600 -0.229 1.00 76.94 147 ALA A CA 1
ATOM 1184 C C . ALA A 1 147 ? 11.059 15.929 0.057 1.00 76.94 147 ALA A C 1
ATOM 1186 O O . ALA A 1 147 ? 11.489 16.142 1.195 1.00 76.94 147 ALA A O 1
ATOM 1187 N N . LYS A 1 148 ? 11.191 16.804 -0.952 1.00 79.25 148 LYS A N 1
ATOM 1188 C CA . LYS A 1 148 ? 11.773 18.150 -0.826 1.00 79.25 148 LYS A CA 1
ATOM 1189 C C . LYS A 1 148 ? 10.780 19.164 -0.257 1.00 79.25 148 LYS A C 1
ATOM 1191 O O . LYS A 1 148 ? 11.170 19.947 0.599 1.00 79.25 148 LYS A O 1
ATOM 1196 N N . ALA A 1 149 ? 9.530 19.132 -0.715 1.00 76.69 149 ALA A N 1
ATOM 1197 C CA . ALA A 1 149 ? 8.474 20.044 -0.276 1.00 76.69 149 ALA A CA 1
ATOM 1198 C C . ALA A 1 149 ? 8.057 19.805 1.185 1.00 76.69 149 ALA A C 1
ATOM 1200 O O . ALA A 1 149 ? 7.677 20.739 1.884 1.00 76.69 149 ALA A O 1
ATOM 1201 N N . GLY A 1 150 ? 8.195 18.574 1.689 1.00 74.19 150 GLY A N 1
ATOM 1202 C CA . GLY A 1 150 ? 7.912 18.292 3.091 1.00 74.19 150 GLY A CA 1
ATOM 1203 C C . GLY A 1 150 ? 6.409 18.319 3.385 1.00 74.19 150 GLY A C 1
ATOM 1204 O O . GLY A 1 150 ? 5.655 17.737 2.611 1.00 74.19 150 GLY A O 1
AT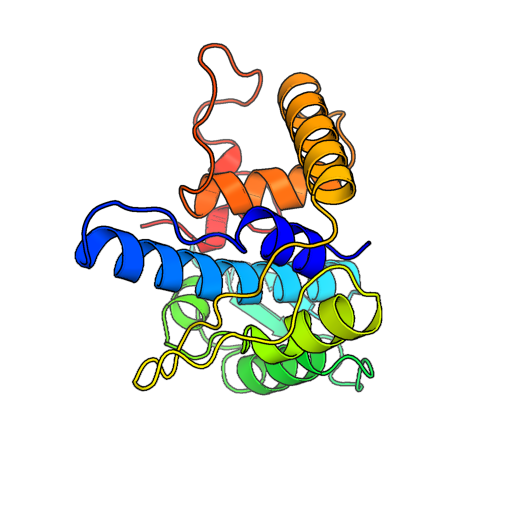OM 1205 N N . PRO A 1 151 ? 5.960 18.939 4.492 1.00 71.88 151 PRO A N 1
ATOM 1206 C CA . PRO A 1 151 ? 4.543 18.985 4.868 1.00 71.88 151 PRO A CA 1
ATOM 1207 C C . PRO A 1 151 ? 3.614 19.612 3.820 1.00 71.88 151 PRO A C 1
ATOM 1209 O O . PRO A 1 151 ? 2.437 19.279 3.802 1.00 71.88 151 PRO A O 1
ATOM 1212 N N . GLU A 1 152 ? 4.146 20.471 2.948 1.00 76.81 152 GLU A N 1
ATOM 1213 C CA . GLU A 1 152 ? 3.392 21.182 1.903 1.00 76.81 152 GLU A CA 1
ATOM 1214 C C . GLU A 1 152 ? 3.183 20.352 0.625 1.00 76.81 152 GLU A C 1
ATOM 1216 O O . GLU A 1 152 ? 2.622 20.834 -0.357 1.00 76.81 152 GLU A O 1
ATOM 1221 N N . ALA A 1 153 ? 3.691 19.118 0.583 1.00 81.31 153 ALA A N 1
ATOM 1222 C CA . ALA A 1 153 ? 3.500 18.245 -0.564 1.00 81.31 153 ALA A CA 1
ATOM 1223 C C . ALA A 1 153 ? 2.073 17.680 -0.629 1.00 81.31 153 ALA A C 1
ATOM 1225 O O . ALA A 1 153 ? 1.371 17.588 0.377 1.00 81.31 153 ALA A O 1
ATOM 1226 N N . ASP A 1 154 ? 1.690 17.223 -1.821 1.00 87.94 154 ASP A N 1
ATOM 1227 C CA . ASP A 1 154 ? 0.417 16.546 -2.049 1.00 87.94 154 ASP A CA 1
ATOM 1228 C C . ASP A 1 154 ? 0.229 15.336 -1.110 1.00 87.94 154 ASP A C 1
ATOM 1230 O O . ASP A 1 154 ? 1.139 14.519 -0.922 1.00 87.94 154 ASP A O 1
ATOM 1234 N N . GLU A 1 155 ? -0.964 15.216 -0.515 1.00 84.25 155 GLU A N 1
ATOM 1235 C CA . GLU A 1 155 ? -1.257 14.202 0.505 1.00 84.25 155 GLU A CA 1
ATOM 1236 C C . GLU A 1 155 ? -1.031 12.774 -0.016 1.00 84.25 155 GLU A C 1
ATOM 1238 O O . GLU A 1 155 ? -0.508 11.923 0.713 1.00 84.25 155 GLU A O 1
ATOM 1243 N N . HIS A 1 156 ? -1.374 12.501 -1.278 1.00 87.81 156 HIS A N 1
ATOM 1244 C CA . HIS A 1 156 ? -1.188 11.187 -1.891 1.00 87.81 156 HIS A CA 1
ATOM 1245 C C . HIS A 1 156 ? 0.302 10.844 -1.999 1.00 87.81 156 HIS A C 1
ATOM 1247 O O . HIS A 1 156 ? 0.725 9.753 -1.599 1.00 87.81 156 HIS A O 1
ATOM 1253 N N . ASP A 1 157 ? 1.121 11.790 -2.464 1.00 88.25 157 ASP A N 1
ATOM 1254 C CA . ASP A 1 157 ? 2.570 11.601 -2.583 1.00 88.25 157 ASP A CA 1
ATOM 1255 C C . ASP A 1 157 ? 3.239 11.451 -1.209 1.00 88.25 157 ASP A C 1
ATOM 1257 O O . ASP A 1 157 ? 4.164 10.646 -1.045 1.00 88.25 157 ASP A O 1
ATOM 1261 N N . LEU A 1 158 ? 2.733 12.148 -0.187 1.00 83.56 158 LEU A N 1
ATOM 1262 C CA . LEU A 1 158 ? 3.174 11.979 1.196 1.00 83.56 158 LEU A CA 1
ATOM 1263 C C . LEU A 1 158 ? 2.859 10.593 1.751 1.00 83.56 158 LEU A C 1
ATOM 1265 O O . LEU A 1 158 ? 3.705 9.984 2.418 1.00 83.56 158 LEU A O 1
ATOM 1269 N N . MET A 1 159 ? 1.670 10.062 1.478 1.00 83.50 159 MET A N 1
ATOM 1270 C CA . MET A 1 159 ? 1.294 8.710 1.892 1.00 83.50 159 MET A CA 1
ATOM 1271 C C . MET A 1 159 ? 2.173 7.652 1.227 1.00 83.50 159 MET A C 1
ATOM 1273 O O . MET A 1 159 ? 2.682 6.753 1.906 1.00 83.50 159 MET A O 1
ATOM 1277 N N . LEU A 1 160 ? 2.417 7.787 -0.076 1.00 87.12 160 LEU A N 1
ATOM 1278 C CA . LEU A 1 160 ? 3.280 6.876 -0.816 1.00 87.12 160 LEU A CA 1
ATOM 1279 C C . LEU A 1 160 ? 4.737 6.951 -0.335 1.00 87.12 160 LEU A C 1
ATOM 1281 O O . LEU A 1 160 ? 5.364 5.918 -0.081 1.00 87.12 160 LEU A O 1
ATOM 1285 N N . LEU A 1 161 ? 5.261 8.158 -0.111 1.00 83.69 161 LEU A N 1
ATOM 1286 C CA . LEU A 1 161 ? 6.586 8.377 0.471 1.00 83.69 161 LEU A CA 1
ATOM 1287 C C . LEU A 1 161 ? 6.705 7.745 1.871 1.00 83.69 161 LEU A C 1
ATOM 1289 O O . LEU A 1 161 ? 7.711 7.101 2.184 1.00 83.69 161 LEU A O 1
ATOM 1293 N N . THR A 1 162 ? 5.658 7.864 2.695 1.00 78.62 162 THR A N 1
ATOM 1294 C CA . THR A 1 162 ? 5.582 7.233 4.023 1.00 78.62 162 THR A CA 1
ATOM 1295 C C . THR A 1 162 ? 5.693 5.715 3.921 1.00 78.62 162 THR A C 1
ATOM 1297 O O . THR A 1 162 ? 6.525 5.111 4.600 1.00 78.62 162 THR A O 1
ATOM 1300 N N . LEU A 1 163 ? 4.901 5.091 3.043 1.00 81.81 163 LEU A N 1
ATOM 1301 C CA . LEU A 1 163 ? 4.931 3.645 2.801 1.00 81.81 163 LEU A CA 1
ATOM 1302 C C . LEU A 1 163 ? 6.331 3.168 2.390 1.00 81.81 163 LEU A C 1
ATOM 1304 O O . LEU A 1 163 ? 6.847 2.189 2.942 1.00 81.81 163 LEU A O 1
ATOM 1308 N N . LEU A 1 164 ? 6.970 3.887 1.463 1.00 82.25 164 LEU A N 1
ATOM 1309 C CA . LEU A 1 164 ? 8.308 3.566 0.964 1.00 82.25 164 LEU A CA 1
ATOM 1310 C C . LEU A 1 164 ? 9.372 3.630 2.065 1.00 82.25 164 LEU A C 1
ATOM 1312 O O . LEU A 1 164 ? 10.243 2.756 2.123 1.00 82.25 164 LEU A O 1
ATOM 1316 N N . TYR A 1 165 ? 9.304 4.620 2.957 1.00 77.25 165 TYR A N 1
ATOM 1317 C CA . TYR A 1 165 ? 10.229 4.718 4.086 1.00 77.25 165 TYR A CA 1
ATOM 1318 C C . TYR A 1 165 ? 9.975 3.652 5.148 1.00 77.25 165 TYR A C 1
ATOM 1320 O O . TYR A 1 165 ? 10.914 2.973 5.567 1.00 77.25 165 TYR A O 1
ATOM 1328 N N . CYS A 1 166 ? 8.724 3.465 5.570 1.00 70.88 166 CYS A N 1
ATOM 1329 C CA . CYS A 1 166 ? 8.388 2.547 6.656 1.00 70.88 166 CYS A CA 1
ATOM 1330 C C . CYS A 1 166 ? 8.691 1.083 6.317 1.00 70.88 166 CYS A C 1
ATOM 1332 O O . CYS A 1 166 ? 8.960 0.282 7.209 1.00 70.88 166 CYS A O 1
ATOM 1334 N N . LEU A 1 167 ? 8.690 0.726 5.032 1.00 72.75 167 LEU A N 1
ATOM 1335 C CA . LEU A 1 167 ? 9.030 -0.622 4.571 1.00 72.75 167 LEU A CA 1
ATOM 1336 C C . LEU A 1 167 ? 10.496 -0.762 4.153 1.00 72.75 167 LEU A C 1
ATOM 1338 O O . LEU A 1 167 ? 10.901 -1.826 3.681 1.00 72.75 167 LEU A O 1
ATOM 1342 N N . GLY A 1 168 ? 11.306 0.285 4.341 1.00 69.81 168 GLY A N 1
ATOM 1343 C CA . GLY A 1 168 ? 12.725 0.288 3.995 1.00 69.81 168 GLY A CA 1
ATOM 1344 C C . GLY A 1 168 ? 12.969 0.078 2.501 1.00 69.81 168 GLY A C 1
ATOM 1345 O O . GLY A 1 168 ? 13.941 -0.585 2.131 1.00 69.81 168 GLY A O 1
ATOM 1346 N N . VAL A 1 169 ? 12.055 0.573 1.660 1.00 68.12 169 VAL A N 1
ATOM 1347 C CA . VAL A 1 169 ? 12.166 0.580 0.194 1.00 68.12 169 VAL A CA 1
ATOM 1348 C C . VAL A 1 169 ? 12.914 1.825 -0.285 1.00 68.12 169 VAL A C 1
ATOM 1350 O O . VAL A 1 169 ? 13.709 1.735 -1.222 1.00 68.12 169 VAL A O 1
ATOM 1353 N N . ALA A 1 170 ? 12.708 2.958 0.387 1.00 67.62 170 ALA A N 1
ATOM 1354 C CA . ALA A 1 170 ? 13.462 4.192 0.196 1.00 67.62 170 ALA A CA 1
ATOM 1355 C C . ALA A 1 170 ? 14.341 4.489 1.420 1.00 67.62 170 ALA A C 1
ATOM 1357 O O . ALA A 1 170 ? 14.000 4.139 2.553 1.00 67.62 170 ALA A O 1
ATOM 1358 N N . ARG A 1 171 ? 15.481 5.153 1.196 1.00 65.94 171 ARG A N 1
ATOM 1359 C CA . ARG A 1 171 ? 16.333 5.698 2.262 1.00 65.94 171 ARG A CA 1
ATOM 1360 C C . ARG A 1 171 ? 16.153 7.203 2.324 1.00 65.94 171 ARG A C 1
ATOM 1362 O O . ARG A 1 171 ? 16.048 7.860 1.294 1.00 65.94 171 ARG A O 1
ATOM 1369 N N . ARG A 1 172 ? 16.128 7.741 3.537 1.00 60.34 172 ARG A N 1
ATOM 1370 C CA . ARG A 1 172 ? 16.021 9.180 3.755 1.00 60.34 172 ARG A CA 1
ATOM 1371 C C . ARG A 1 172 ? 17.317 9.876 3.325 1.00 60.34 172 ARG A C 1
ATOM 1373 O O . ARG A 1 172 ? 18.399 9.432 3.705 1.00 60.34 172 ARG A O 1
ATOM 1380 N N . ALA A 1 173 ? 17.198 10.970 2.577 1.00 57.56 173 ALA A N 1
ATOM 1381 C CA . ALA A 1 173 ? 18.341 11.797 2.202 1.00 57.56 173 ALA A CA 1
ATOM 1382 C C . ALA A 1 173 ? 18.901 12.579 3.417 1.00 57.56 173 ALA A C 1
ATOM 1384 O O . ALA A 1 173 ? 18.115 13.033 4.264 1.00 57.56 173 ALA A O 1
ATOM 1385 N N . PRO A 1 174 ? 20.232 12.767 3.521 1.00 54.53 174 PRO A N 1
ATOM 1386 C CA . PRO A 1 174 ? 20.838 13.686 4.487 1.00 54.53 174 PRO A CA 1
ATOM 1387 C C . PRO A 1 174 ? 20.246 15.098 4.346 1.00 54.53 174 PRO A C 1
ATOM 1389 O O . PRO A 1 174 ? 20.008 15.550 3.232 1.00 54.53 174 PRO A O 1
ATOM 1392 N N . GLY A 1 175 ? 19.960 15.778 5.463 1.00 51.94 175 GLY A N 1
ATOM 1393 C CA . GLY A 1 175 ? 19.380 17.133 5.449 1.00 51.94 175 GLY A CA 1
ATOM 1394 C C . GLY A 1 175 ? 17.887 17.215 5.098 1.00 51.94 175 GLY A C 1
ATOM 1395 O O . GLY A 1 175 ? 17.356 18.309 4.966 1.00 51.94 175 GLY A O 1
ATOM 1396 N N . SER A 1 176 ? 17.192 16.079 4.958 1.00 59.75 176 SER A N 1
ATOM 1397 C CA . SER A 1 176 ? 15.755 16.066 4.647 1.00 59.75 176 SER A CA 1
ATOM 1398 C C . SER A 1 176 ? 14.938 16.896 5.661 1.00 59.75 176 SER A C 1
ATOM 1400 O O . SER A 1 176 ? 15.162 16.723 6.866 1.00 59.75 176 SER A O 1
ATOM 1402 N N . PRO A 1 177 ? 13.966 17.713 5.189 1.00 58.78 177 PRO A N 1
ATOM 1403 C CA . PRO A 1 177 ? 13.207 18.678 6.003 1.00 58.78 177 PRO A CA 1
ATOM 1404 C C . PRO A 1 177 ? 12.273 18.023 7.030 1.00 58.78 177 PRO A C 1
ATOM 1406 O O . PRO A 1 177 ? 11.679 18.681 7.875 1.00 58.78 177 PRO A O 1
ATOM 1409 N N . TRP A 1 178 ? 12.152 16.702 6.980 1.00 54.72 178 TRP A N 1
ATOM 1410 C CA . TRP A 1 178 ? 11.327 15.910 7.873 1.00 54.72 178 TRP A CA 1
ATOM 1411 C C . TRP A 1 178 ? 12.051 15.723 9.209 1.00 54.72 178 TRP A C 1
ATOM 1413 O O . TRP A 1 178 ? 13.147 15.182 9.200 1.00 54.72 178 TRP A O 1
ATOM 1423 N N . PRO A 1 179 ? 11.521 16.075 10.385 1.00 54.22 179 PRO A N 1
ATOM 1424 C CA . PRO A 1 179 ? 12.169 15.733 11.657 1.00 54.22 179 PRO A CA 1
ATOM 1425 C C . PRO A 1 179 ? 12.591 14.243 11.763 1.00 54.22 179 PRO A C 1
ATOM 1427 O O . PRO A 1 179 ? 12.070 13.341 11.090 1.00 54.22 179 PRO A O 1
ATOM 1430 N N . ARG A 1 180 ? 13.624 13.923 12.557 1.00 49.03 180 ARG A N 1
ATOM 1431 C CA . ARG A 1 180 ? 13.958 12.510 12.833 1.00 49.03 180 ARG A CA 1
ATOM 1432 C C . ARG A 1 180 ? 12.756 11.879 13.539 1.00 49.03 180 ARG A C 1
ATOM 1434 O O . ARG A 1 180 ? 12.371 12.322 14.609 1.00 49.03 180 ARG A O 1
ATOM 1441 N N . GLY A 1 181 ? 12.158 10.861 12.921 1.00 46.97 181 GLY A N 1
ATOM 1442 C CA . GLY A 1 181 ? 10.929 10.250 13.424 1.00 46.97 181 G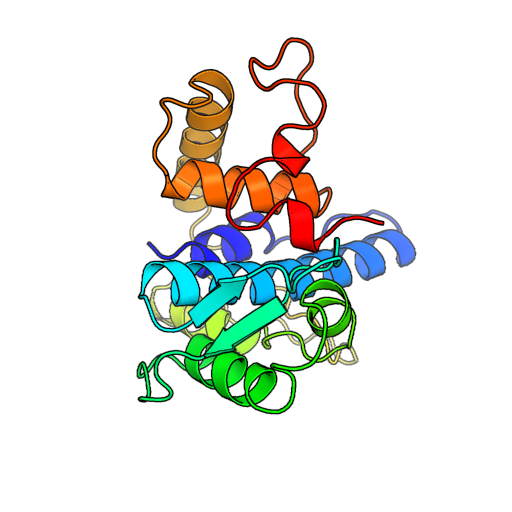LY A CA 1
ATOM 1443 C C . GLY A 1 181 ? 9.634 10.760 12.786 1.00 46.97 181 GLY A C 1
ATOM 1444 O O . GLY A 1 181 ? 8.577 10.309 13.185 1.00 46.97 181 GLY A O 1
ATOM 1445 N N . THR A 1 182 ? 9.647 11.604 11.757 1.00 45.38 182 THR A N 1
ATOM 1446 C CA . THR A 1 182 ? 8.383 12.060 11.132 1.00 45.38 182 THR A CA 1
ATOM 1447 C C . THR A 1 182 ? 7.719 11.000 10.257 1.00 45.38 182 THR A C 1
ATOM 1449 O O . THR A 1 182 ? 6.500 10.918 10.203 1.00 45.38 182 THR A O 1
ATOM 1452 N N . ALA A 1 183 ? 8.495 10.065 9.699 1.00 42.94 183 ALA A N 1
ATOM 1453 C CA . ALA A 1 183 ? 7.936 8.808 9.192 1.00 42.94 183 ALA A CA 1
ATOM 1454 C C . ALA A 1 183 ? 7.229 7.996 10.300 1.00 42.94 183 ALA A C 1
ATOM 1456 O O . ALA A 1 183 ? 6.426 7.126 9.993 1.00 42.94 183 ALA A O 1
ATOM 1457 N N . ARG A 1 184 ? 7.516 8.273 11.585 1.00 43.94 184 ARG A N 1
ATOM 1458 C CA . ARG A 1 184 ? 6.805 7.712 12.745 1.00 43.94 184 ARG A CA 1
ATOM 1459 C C . ARG A 1 184 ? 5.524 8.497 13.031 1.00 43.94 184 ARG A C 1
ATOM 1461 O O . ARG A 1 184 ? 4.530 7.856 13.318 1.00 43.94 184 ARG A O 1
ATOM 1468 N N . SER A 1 185 ? 5.532 9.827 12.902 1.00 37.69 185 SER A N 1
ATOM 1469 C CA . SER A 1 185 ? 4.402 10.717 13.226 1.00 37.69 185 SER A CA 1
ATOM 1470 C C . SER A 1 185 ? 3.450 11.023 12.064 1.00 37.69 185 SER A C 1
ATOM 1472 O O . SER A 1 185 ? 2.459 11.718 12.269 1.00 37.69 185 SER A O 1
ATOM 1474 N N . LEU A 1 186 ? 3.727 10.536 10.850 1.00 44.34 186 LEU A N 1
ATOM 1475 C CA . LEU A 1 186 ? 2.828 10.705 9.711 1.00 44.34 186 LEU A CA 1
ATOM 1476 C C . LEU A 1 186 ? 1.489 10.020 10.021 1.00 44.34 186 LEU A C 1
ATOM 1478 O O . LEU A 1 186 ? 1.460 8.800 10.234 1.00 44.34 186 LEU A O 1
ATOM 1482 N N . PRO A 1 187 ? 0.386 10.786 10.084 1.00 41.16 187 PRO A N 1
ATOM 1483 C CA . PRO A 1 187 ? -0.771 10.458 10.913 1.00 41.16 187 PRO A CA 1
ATOM 1484 C C . PRO A 1 187 ? -1.467 9.142 10.541 1.00 41.16 187 PRO A C 1
ATOM 1486 O O . PRO A 1 187 ? -2.141 8.540 11.377 1.00 41.16 187 PRO A O 1
ATOM 1489 N N . ARG A 1 188 ? -1.260 8.608 9.333 1.00 51.34 188 ARG A N 1
ATOM 1490 C CA . ARG A 1 188 ? -2.121 7.551 8.787 1.00 51.34 188 ARG A CA 1
ATOM 1491 C C . ARG A 1 188 ? -1.467 6.166 8.658 1.00 51.34 188 ARG A C 1
ATOM 1493 O O . ARG A 1 188 ? -2.134 5.184 8.958 1.00 51.34 188 ARG A O 1
ATOM 1500 N N . VAL A 1 189 ? -0.156 6.047 8.405 1.00 45.12 189 VAL A N 1
ATOM 1501 C CA . VAL A 1 189 ? 0.472 4.725 8.119 1.00 45.12 189 VAL A CA 1
ATOM 1502 C C . VAL A 1 189 ? 1.776 4.456 8.882 1.00 45.12 189 VAL A C 1
ATOM 1504 O O . VAL A 1 189 ? 2.107 3.306 9.184 1.00 45.12 189 VAL A O 1
ATOM 1507 N N . GLY A 1 190 ? 2.502 5.512 9.259 1.00 42.09 190 GLY A N 1
ATOM 1508 C CA . GLY A 1 190 ? 3.865 5.420 9.788 1.00 42.09 190 GLY A CA 1
ATOM 1509 C C . GLY A 1 190 ? 4.018 4.656 11.106 1.00 42.09 190 GLY A C 1
ATOM 1510 O O . GLY A 1 190 ? 5.015 3.969 11.342 1.00 42.09 190 GLY A O 1
ATOM 1511 N N . HIS A 1 191 ? 2.989 4.708 11.951 1.00 42.56 191 HIS A N 1
ATOM 1512 C CA . HIS A 1 191 ? 2.961 4.011 13.237 1.00 42.56 191 HIS A CA 1
ATOM 1513 C C . HIS A 1 191 ? 2.697 2.499 13.122 1.00 42.56 191 HIS A C 1
ATOM 1515 O O . HIS A 1 191 ? 3.022 1.753 14.042 1.00 42.56 191 HIS A O 1
ATOM 1521 N N . CYS A 1 192 ? 2.136 2.014 12.009 1.00 35.09 192 CYS A N 1
ATOM 1522 C CA . CYS A 1 192 ? 1.687 0.620 11.862 1.00 35.09 192 CYS A CA 1
ATOM 1523 C C . CYS A 1 192 ? 2.823 -0.378 11.595 1.00 35.09 192 CYS A C 1
ATOM 1525 O O . CYS A 1 192 ? 2.615 -1.591 11.664 1.00 35.09 192 CYS A O 1
ATOM 1527 N N . LEU A 1 193 ? 4.011 0.127 11.263 1.00 37.84 193 LEU A N 1
ATOM 1528 C CA . LEU A 1 193 ? 5.148 -0.655 10.779 1.00 37.84 193 LEU A CA 1
ATOM 1529 C C . LEU A 1 193 ? 6.352 -0.664 11.723 1.00 37.84 193 LEU A C 1
ATOM 1531 O O . LEU A 1 193 ? 7.403 -1.180 11.354 1.00 37.84 193 LEU A O 1
ATOM 1535 N N . GLN A 1 194 ? 6.206 -0.133 12.935 1.00 42.19 194 GLN A N 1
ATOM 1536 C CA . GLN A 1 194 ? 7.305 -0.091 13.897 1.00 42.19 194 GLN A CA 1
ATOM 1537 C C . GLN A 1 194 ? 7.658 -1.500 14.407 1.00 42.19 194 GLN A C 1
ATOM 1539 O O . GLN A 1 194 ? 6.774 -2.327 14.677 1.00 42.19 194 GLN A O 1
ATOM 1544 N N . GLU A 1 195 ? 8.964 -1.776 14.466 1.00 36.44 195 GLU A N 1
ATOM 1545 C CA . GLU A 1 195 ? 9.573 -2.801 15.324 1.00 36.44 195 GLU A CA 1
ATOM 1546 C C . GLU A 1 195 ? 9.559 -2.323 16.772 1.00 36.44 195 GLU A C 1
ATOM 1548 O O . GLU A 1 195 ? 9.889 -1.136 16.998 1.00 36.44 195 GLU A O 1
#

Organism: NCBI:txid1184607

Foldseek 3Di:
DALLLLLCQLLLDQDDPDPVSSVLSLLLSLLLSLLSLVLVCVVVVQKDWDAPVPGPFIFMDGPDLPDPVQQQNNLSSVLCVVVRVDGLLVSSVPSSGRQSVSNVVVCVVVPQWADFDPPDPDPGDGNTHGPPVVVNVVLVVLLVVCQQCDPPHDPSSVSSNLSCVLSVVDDRDPPGPQPDCVSVVVPRRSVSRDD

Radius of gyration: 16.51 Å; chains: 1; bounding box: 42×44×48 Å

Sequence (195 aa):
MRI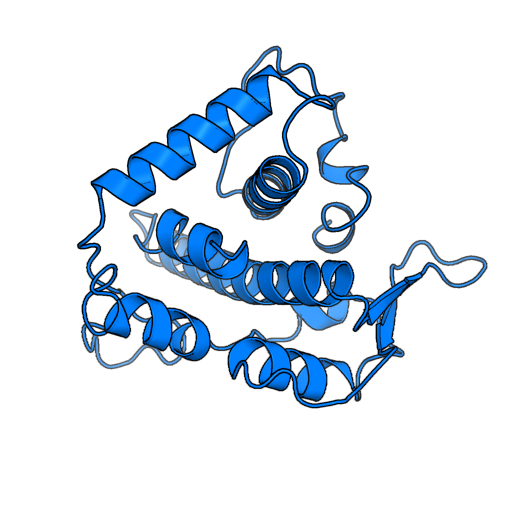ADEWLLLTAEVKGDSALQRRLWRRRRARGTTLAVITELQQAGKLEFFYPENSTERMVRILSAEQIHDPASDFVLRTLAPLTRRPLRKIIRQRSTCPESLLAERLISIGWLGPASNVIGSRFAGNYPMYAAHEVQKIRERILMAAKAGPEADEHDLMLLTLLYCLGVARRAPGSPWPRGTARSLPRVGHCLQE

InterPro domains:
  IPR008628 Golgi phosphoprotein 3-like [PF05719] (4-185)
  IPR038261 Golgi phosphoprotein 3-like domain superfamily [G3DSA:1.10.3630.10] (1-184)

pLDDT: mean 76.0, std 15.11, range [35.09, 92.31]